Protein AF-A0A9D5V0Z7-F1 (afdb_monomer)

Mean predicted aligned error: 7.53 Å

Secondary structure (DSSP, 8-state):
------TTSHHHHHHHHHHHHHH--HHHHHHHHHT-TTGGGSTTHHHHHHHHHHHHHT---GGGTTPPP---PPPPPP--TTSBPTTTT-SBHHHHT-SSSSS---TTSSPPHHHHHHHHHHHHHHS-HHHHTTS-GGGS-HHHHHHHHHHHHHTT-HHHHHHHHHHHHHS----TT--HHHHHHHHHHHHHHTT-HHHHHHHHHHHHHS-SSS-HHHHHHHHHHHHHHTT-HHHHHHHHHHHHHH-TT-HHHHHHHHHHHHHTT-HHHHHHHHHHHHHHHTTS-HHHHHHHHHHHHHHHHHHHTT--SS-S---------------

Radius of gyration: 24.89 Å; Cα contacts (8 Å, |Δi|>4): 435; chains: 1; bounding box: 64×40×61 Å

Foldseek 3Di:
DDQAQQCVDLLSVLVLLLVLVVVVDLQVSLCVRGVHPVCCPPPLSQVSSQLSVQSNQQHQDQLQQRHGHRDDGDDGDDDDQQDQDSNRPRHRNCVPQVPDDPDRPPVSPRRDPVSSLSNLLVNLLPDDLVSNVNGDPVRHDLSNLQSNLVSCVVVLVLVSSLVSLVVSLPDDPPDPPDPNLVSLLVNCVSCVVVVNNVVSLVSLVVCLVPPDPDDNLSSLLSQLVSCLVVVVLVSNVVSLVSSCVVPVLALSSLQSVLSSCLSVLVLVSSLVSLVSSVVSCVPDDCVVCVVVCVSSVVSNVCSVVSHHPDDPDDPDPDDRDDDPDDD

Nearest PDB structures (foldseek):
  2vq2-assembly1_A-2  TM=6.126E-01  e=1.475E-02  Neisseria meningitidis
  9hmf-assembly1_K  TM=4.888E-01  e=7.034E-03  Campylobacter jejuni
  2c0l-assembly1_A  TM=4.619E-01  e=1.251E-02  Homo sapiens
  8sxg-assembly1_C  TM=4.672E-01  e=1.601E-02  Pseudomonas aeruginosa
  6c9m-assembly1_A  TM=3.749E-01  e=3.646E-02  Homo sapiens

Sequence (327 aa):
MGTPKDLNNPGVYAEALYQAAKMGEATALARWLADDPEADHGPFWKWYLHFAERLIDMVPEPERGFVVRDRRTSQPPRIGRNDACPCGSGKKFKQCHLGQENTVAWKLGSPTPVIRAMATARLIHECPPETLDQVPRDKASAMVLTEMAATYHGHGFLNDALELLSSVLAGDRDDPYLLWDYWIARNAEWLVEAGREKEGEQFLLDEYDHPRRVEQWQVAQKLAAFYIDLGDTENADTWVNTAMEGNAENPFNHYLKGMLLHHIESWDEAIAAYHRAEELMAGFRDDEKMYMNQLVTESLTRAENRQPLEDEDEESVDGTPARDSTP

Solvent-accessible surface area (backbone atoms only — not comparable to full-atom values): 18140 Å² total; per-residue (Å²): 130,54,70,37,49,34,52,85,39,57,68,53,36,15,49,47,31,40,51,23,63,74,62,74,42,37,69,64,44,16,25,58,43,41,35,24,94,68,32,82,80,42,98,50,29,70,48,32,36,52,50,24,47,53,31,45,47,49,26,58,37,53,83,49,23,47,50,58,45,92,66,90,70,80,81,78,77,91,79,58,61,79,37,75,31,80,54,30,71,78,37,3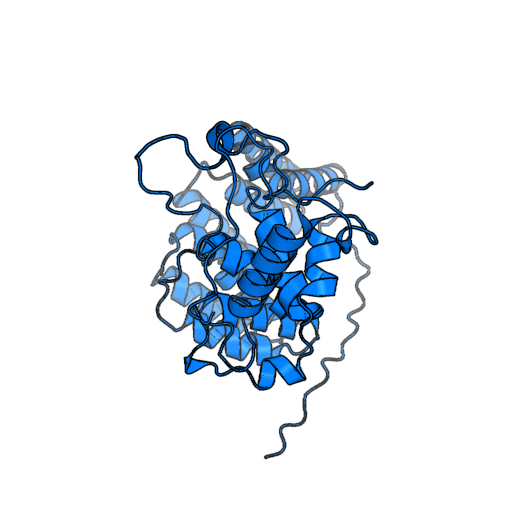6,27,37,80,70,59,57,77,79,67,101,62,78,71,57,81,79,52,86,70,51,71,67,32,47,49,57,21,44,49,53,49,48,65,71,48,56,67,79,55,58,72,61,31,42,67,95,59,32,50,65,63,56,44,44,43,47,16,53,39,30,40,77,71,47,35,51,65,64,13,48,56,43,39,51,55,49,73,71,48,84,86,76,61,90,86,56,61,58,65,59,52,56,45,51,53,31,53,52,25,42,78,69,75,36,45,71,59,22,51,52,50,48,52,52,39,40,78,55,52,76,95,46,56,47,37,62,37,24,46,43,50,15,50,53,24,47,77,70,66,39,61,70,60,14,50,54,22,33,51,49,16,30,75,66,39,74,74,43,31,65,40,30,38,52,45,11,52,50,29,43,75,72,65,37,37,73,62,12,41,54,24,27,52,51,13,54,63,46,45,69,80,51,57,72,83,75,35,51,66,58,48,52,58,45,54,53,52,36,55,30,33,76,70,72,43,69,93,69,73,99,80,72,85,77,84,81,73,72,70,78,78,81,87,74,134

Structure (mmCIF, N/CA/C/O backbone):
data_AF-A0A9D5V0Z7-F1
#
_entry.id   AF-A0A9D5V0Z7-F1
#
loop_
_atom_site.group_PDB
_atom_site.id
_atom_site.type_symbol
_atom_site.label_atom_id
_atom_site.label_alt_id
_atom_site.label_comp_id
_atom_site.label_asym_id
_atom_site.label_entity_id
_atom_site.label_seq_id
_atom_site.pdbx_PDB_ins_code
_atom_site.Cartn_x
_atom_site.Cartn_y
_atom_site.Cartn_z
_atom_site.occupancy
_atom_site.B_iso_or_equiv
_atom_site.auth_seq_id
_atom_site.auth_comp_id
_atom_site.auth_asym_id
_atom_site.auth_atom_id
_atom_site.pdbx_PDB_model_num
ATOM 1 N N . MET A 1 1 ? 27.364 16.955 -18.305 1.00 63.00 1 MET A N 1
ATOM 2 C CA . MET A 1 1 ? 27.282 15.494 -18.125 1.00 63.00 1 MET A CA 1
ATOM 3 C C . MET A 1 1 ? 26.571 15.241 -16.814 1.00 63.00 1 MET A C 1
ATOM 5 O O . MET A 1 1 ? 27.079 15.682 -15.787 1.00 63.00 1 MET A O 1
ATOM 9 N N . GLY A 1 2 ? 25.374 14.656 -16.869 1.00 76.94 2 GLY A N 1
ATOM 10 C CA . GLY A 1 2 ? 24.647 14.231 -15.676 1.00 76.94 2 GLY A CA 1
ATOM 11 C C . GLY A 1 2 ? 25.221 12.943 -15.085 1.00 76.94 2 GLY A C 1
ATOM 12 O O . GLY A 1 2 ? 26.287 12.473 -15.493 1.00 76.94 2 GLY A O 1
ATOM 13 N N . THR A 1 3 ? 24.535 12.400 -14.081 1.00 87.62 3 THR A N 1
ATOM 14 C CA . THR A 1 3 ? 24.937 11.158 -13.407 1.00 87.62 3 THR A CA 1
ATOM 15 C C . THR A 1 3 ? 24.096 9.997 -13.931 1.00 87.62 3 THR A C 1
ATOM 17 O O . THR A 1 3 ? 22.885 9.989 -13.690 1.00 87.62 3 THR A O 1
ATOM 20 N N . PRO A 1 4 ? 24.707 9.001 -14.601 1.00 91.31 4 PRO A N 1
ATOM 21 C CA . PRO A 1 4 ? 23.983 7.840 -15.100 1.00 91.31 4 PRO A CA 1
ATOM 22 C C . PRO A 1 4 ? 23.168 7.142 -14.009 1.00 91.31 4 PRO A C 1
ATOM 24 O O . PRO A 1 4 ? 23.605 7.029 -12.862 1.00 91.31 4 PRO A O 1
ATOM 27 N N . LYS A 1 5 ? 21.990 6.638 -14.375 1.00 92.94 5 LYS A N 1
ATOM 28 C CA . LYS A 1 5 ? 21.081 5.953 -13.450 1.00 92.94 5 LYS A CA 1
ATOM 29 C C . LYS A 1 5 ? 21.648 4.579 -13.077 1.00 92.94 5 LYS A C 1
ATOM 31 O O . LYS A 1 5 ? 21.884 3.752 -13.954 1.00 92.94 5 LYS A O 1
ATOM 36 N N . ASP A 1 6 ? 21.871 4.331 -11.782 1.00 90.25 6 ASP A N 1
ATOM 37 C CA . ASP A 1 6 ? 22.386 3.044 -11.295 1.00 90.25 6 ASP A CA 1
ATOM 38 C C . ASP A 1 6 ? 21.279 1.987 -11.242 1.00 90.25 6 ASP A C 1
ATOM 40 O O . ASP A 1 6 ? 20.523 1.898 -10.275 1.00 90.25 6 ASP A O 1
ATOM 44 N N . LEU A 1 7 ? 21.220 1.136 -12.263 1.00 87.62 7 LEU A N 1
ATOM 45 C CA . LEU A 1 7 ? 20.222 0.070 -12.361 1.00 87.62 7 LEU A CA 1
ATOM 46 C C . LEU A 1 7 ? 20.462 -1.100 -11.385 1.00 87.62 7 LEU A C 1
ATOM 48 O O . LEU A 1 7 ? 19.697 -2.061 -11.385 1.00 87.62 7 LEU A O 1
ATOM 52 N N . ASN A 1 8 ? 21.496 -1.046 -10.533 1.00 84.25 8 ASN A N 1
ATOM 53 C CA . ASN A 1 8 ? 21.598 -1.955 -9.384 1.00 84.25 8 ASN A CA 1
ATOM 54 C C . ASN A 1 8 ? 20.727 -1.515 -8.201 1.00 84.25 8 ASN A C 1
ATOM 56 O O . ASN A 1 8 ? 20.539 -2.298 -7.270 1.00 84.25 8 ASN A O 1
ATOM 60 N N . ASN A 1 9 ? 20.224 -0.278 -8.205 1.00 87.00 9 ASN A N 1
ATOM 61 C CA . ASN A 1 9 ? 19.284 0.198 -7.203 1.00 87.00 9 ASN A CA 1
ATOM 62 C C . ASN A 1 9 ? 17.854 -0.230 -7.604 1.00 87.00 9 ASN A C 1
ATOM 64 O O . ASN A 1 9 ? 17.392 0.177 -8.672 1.00 87.00 9 ASN A O 1
ATOM 68 N N . PRO A 1 10 ? 17.132 -1.015 -6.776 1.00 88.62 10 PRO A N 1
ATOM 69 C CA . PRO A 1 10 ? 15.782 -1.481 -7.102 1.00 88.62 10 PRO A CA 1
ATOM 70 C C . PRO A 1 10 ? 14.789 -0.358 -7.416 1.00 88.62 10 PRO A C 1
ATOM 72 O O . PRO A 1 10 ? 13.999 -0.500 -8.344 1.00 88.62 10 PRO A O 1
ATOM 75 N N . GLY A 1 11 ? 14.862 0.769 -6.699 1.00 90.56 11 GLY A N 1
ATOM 76 C CA . GLY A 1 11 ? 14.001 1.927 -6.942 1.00 90.56 11 GLY A CA 1
ATOM 77 C C . GLY A 1 11 ? 14.300 2.604 -8.278 1.00 90.56 11 GLY A C 1
ATOM 78 O O . GLY A 1 11 ? 13.382 2.947 -9.013 1.00 90.56 11 GLY A O 1
ATOM 79 N N . VAL A 1 12 ? 15.579 2.716 -8.647 1.00 92.31 12 VAL A N 1
ATOM 80 C CA . VAL A 1 12 ? 15.985 3.253 -9.959 1.00 92.31 12 VAL A CA 1
ATOM 81 C C . VAL A 1 12 ? 15.590 2.308 -11.094 1.00 92.31 12 VAL A C 1
ATOM 83 O O . VAL A 1 12 ? 15.186 2.768 -12.157 1.00 92.31 12 VAL A O 1
ATOM 86 N N . TYR A 1 13 ? 15.672 0.991 -10.885 1.00 92.00 13 TYR A N 1
ATOM 87 C CA . TYR A 1 13 ? 15.201 0.012 -11.867 1.00 92.00 13 TYR A CA 1
ATOM 88 C C . TYR A 1 13 ? 13.677 0.119 -12.037 1.00 92.00 13 TYR A C 1
ATOM 90 O O . TYR A 1 13 ? 13.197 0.242 -13.163 1.00 92.00 13 TYR A O 1
ATOM 98 N N . ALA A 1 14 ? 12.913 0.126 -10.942 1.00 93.69 14 ALA A N 1
ATOM 99 C CA . ALA A 1 14 ? 11.460 0.287 -10.996 1.00 93.69 14 ALA A CA 1
ATOM 100 C C . ALA A 1 14 ? 11.065 1.584 -11.722 1.00 93.69 14 ALA A C 1
ATOM 102 O O . ALA A 1 14 ? 10.212 1.557 -12.607 1.00 93.69 14 ALA A O 1
ATOM 103 N N . GLU A 1 15 ? 11.766 2.685 -11.436 1.00 95.31 15 GLU A N 1
ATOM 104 C CA . GLU A 1 15 ? 11.611 3.945 -12.162 1.00 95.31 15 GLU A CA 1
ATOM 105 C C . GLU A 1 15 ? 11.906 3.796 -13.657 1.00 95.31 15 GLU A C 1
ATOM 107 O O . GLU A 1 15 ? 11.161 4.298 -14.491 1.00 95.31 15 GLU A O 1
ATOM 112 N N . ALA A 1 16 ? 12.967 3.079 -14.024 1.00 94.81 16 ALA A N 1
ATOM 113 C CA . ALA A 1 16 ? 13.324 2.865 -15.420 1.00 94.81 16 ALA A CA 1
ATOM 114 C C . ALA A 1 16 ? 12.258 2.058 -16.187 1.00 94.81 16 ALA A C 1
ATOM 116 O O . ALA A 1 16 ? 12.009 2.351 -17.355 1.00 94.81 16 ALA A O 1
ATOM 117 N N . LEU A 1 17 ? 11.610 1.073 -15.548 1.00 94.00 17 LEU A N 1
ATOM 118 C CA . LEU A 1 17 ? 10.471 0.343 -16.127 1.00 94.00 17 LEU A CA 1
ATOM 119 C C . LEU A 1 17 ? 9.256 1.254 -16.315 1.00 94.00 17 LEU A C 1
ATOM 121 O O . LEU A 1 17 ? 8.620 1.224 -17.366 1.00 94.00 17 LEU A O 1
ATOM 125 N N . TYR A 1 18 ? 8.964 2.088 -15.319 1.00 94.75 18 TYR A N 1
ATOM 126 C CA . TYR A 1 18 ? 7.900 3.082 -15.406 1.00 94.75 18 TYR A CA 1
ATOM 127 C C . TYR A 1 18 ? 8.156 4.086 -16.552 1.00 94.75 18 TYR A C 1
ATOM 129 O O . TYR A 1 18 ? 7.294 4.299 -17.406 1.00 94.75 18 TYR A O 1
ATOM 137 N N . GLN A 1 19 ? 9.374 4.630 -16.658 1.00 95.62 19 GLN A N 1
ATOM 138 C CA . GLN A 1 19 ? 9.754 5.526 -17.757 1.00 95.62 19 GLN A CA 1
ATOM 139 C C . GLN A 1 19 ? 9.709 4.821 -19.118 1.00 95.62 19 GLN A C 1
ATOM 141 O O . GLN A 1 19 ? 9.332 5.439 -20.113 1.00 95.62 19 GLN A O 1
ATOM 146 N N . ALA A 1 20 ? 10.043 3.529 -19.180 1.00 94.69 20 ALA A N 1
ATOM 147 C CA . ALA A 1 20 ? 9.926 2.744 -20.405 1.00 94.69 20 ALA A CA 1
ATOM 148 C C . ALA A 1 20 ? 8.481 2.651 -20.904 1.00 94.69 20 ALA A C 1
ATOM 150 O O . ALA A 1 20 ? 8.249 2.841 -22.099 1.00 94.69 20 ALA A O 1
ATOM 151 N N . ALA A 1 21 ? 7.524 2.436 -19.998 1.00 92.69 21 ALA A N 1
ATOM 152 C CA . ALA A 1 21 ? 6.101 2.419 -20.327 1.00 92.69 21 ALA A CA 1
ATOM 153 C C . ALA A 1 21 ? 5.617 3.780 -20.848 1.00 92.69 21 ALA A C 1
ATOM 155 O O . ALA A 1 21 ? 4.889 3.850 -21.833 1.00 92.69 21 ALA A O 1
ATOM 156 N N . LYS A 1 22 ? 6.066 4.870 -20.213 1.00 91.44 22 LYS A N 1
ATOM 157 C CA . LYS A 1 22 ? 5.655 6.236 -20.554 1.00 91.44 22 LYS A CA 1
ATOM 158 C C . LYS A 1 22 ? 6.253 6.742 -21.867 1.00 91.44 22 LYS A C 1
ATOM 160 O O . LYS A 1 22 ? 5.585 7.449 -22.618 1.00 91.44 22 LYS A O 1
ATOM 165 N N . MET A 1 23 ? 7.527 6.446 -22.122 1.00 93.25 23 MET A N 1
ATOM 166 C CA . MET A 1 23 ? 8.240 6.972 -23.289 1.00 93.25 23 MET A CA 1
ATOM 167 C C . MET A 1 23 ? 8.004 6.133 -24.545 1.00 93.25 23 MET A C 1
ATOM 169 O O . MET A 1 23 ? 7.925 6.696 -25.633 1.00 93.25 23 MET A O 1
ATOM 173 N N . GLY A 1 24 ? 7.974 4.801 -24.429 1.00 84.88 24 GLY A N 1
ATOM 174 C CA . GLY A 1 24 ? 7.832 3.878 -25.565 1.00 84.88 24 GLY A CA 1
ATOM 175 C C . GLY A 1 24 ? 8.962 3.915 -26.612 1.00 84.88 24 GLY A C 1
ATOM 176 O O . GLY A 1 24 ? 8.965 3.103 -27.535 1.00 84.88 24 GLY A O 1
ATOM 177 N N . GLU A 1 25 ? 9.939 4.822 -26.486 1.00 93.81 25 GLU A N 1
ATOM 178 C CA . GLU A 1 25 ? 11.037 5.023 -27.435 1.00 93.81 25 GLU A CA 1
ATOM 179 C C . GLU A 1 25 ? 12.401 4.737 -26.782 1.00 93.81 25 GLU A C 1
ATOM 181 O O . GLU A 1 25 ? 12.822 5.405 -25.832 1.00 93.81 25 GLU A O 1
ATOM 186 N N . ALA A 1 26 ? 13.136 3.758 -27.322 1.00 93.81 26 ALA A N 1
ATOM 187 C CA . ALA A 1 26 ? 14.396 3.291 -26.735 1.00 93.81 26 ALA A CA 1
ATOM 188 C C . ALA A 1 26 ? 15.496 4.368 -26.698 1.00 93.81 26 ALA A C 1
ATOM 190 O O . ALA A 1 26 ? 16.297 4.409 -25.769 1.00 93.81 26 ALA A O 1
ATOM 191 N N . THR A 1 27 ? 15.545 5.260 -27.686 1.00 95.38 27 THR A N 1
ATOM 192 C CA . THR A 1 27 ? 16.518 6.366 -27.771 1.00 95.38 27 THR A CA 1
ATOM 193 C C . THR A 1 27 ? 16.285 7.414 -26.679 1.00 95.38 27 THR A C 1
ATOM 195 O O . THR A 1 27 ? 17.246 7.860 -26.048 1.00 95.38 27 THR A O 1
ATOM 198 N N . ALA A 1 28 ? 15.028 7.791 -26.429 1.00 95.56 28 ALA A N 1
ATOM 199 C CA . ALA A 1 28 ? 14.650 8.727 -25.375 1.00 95.56 28 ALA A CA 1
ATOM 200 C C . ALA A 1 28 ? 14.970 8.147 -23.992 1.00 95.56 28 ALA A C 1
ATOM 202 O O . ALA A 1 28 ? 15.652 8.788 -23.188 1.00 95.56 28 ALA A O 1
ATOM 203 N N . LEU A 1 29 ? 14.585 6.889 -23.761 1.00 96.00 29 LEU A N 1
ATOM 204 C CA . LEU A 1 29 ? 14.885 6.188 -22.516 1.00 96.00 29 LEU A CA 1
ATOM 205 C C . LEU A 1 29 ? 16.396 5.990 -22.312 1.00 96.00 29 LEU A C 1
ATOM 207 O O . LEU A 1 29 ? 16.896 6.158 -21.203 1.00 96.00 29 LEU A O 1
ATOM 211 N N . ALA A 1 30 ? 17.158 5.705 -23.371 1.00 95.44 30 ALA A N 1
ATOM 212 C CA . ALA A 1 30 ? 18.614 5.586 -23.296 1.00 95.44 30 ALA A CA 1
ATOM 213 C C . ALA A 1 30 ? 19.294 6.898 -22.866 1.00 95.44 30 ALA A C 1
ATOM 215 O O . ALA A 1 30 ? 20.226 6.867 -22.061 1.00 95.44 30 ALA A O 1
ATOM 216 N N . ARG A 1 31 ? 18.819 8.053 -23.351 1.00 95.56 31 ARG A N 1
ATOM 217 C CA . ARG A 1 31 ? 19.300 9.370 -22.891 1.00 95.56 31 ARG A CA 1
ATOM 218 C C . ARG A 1 31 ? 18.946 9.623 -21.428 1.00 95.56 31 ARG A C 1
ATOM 220 O O . ARG A 1 31 ? 19.781 10.128 -20.681 1.00 95.56 31 ARG A O 1
ATOM 227 N N . TRP A 1 32 ? 17.746 9.224 -21.003 1.00 96.00 32 TRP A N 1
ATOM 228 C CA . TRP A 1 32 ? 17.331 9.315 -19.601 1.00 96.00 32 TRP A CA 1
ATOM 229 C C . TRP A 1 32 ? 18.205 8.450 -18.680 1.00 96.00 32 TRP A C 1
ATOM 231 O O . TRP A 1 32 ? 18.665 8.923 -17.642 1.00 96.00 32 TRP A O 1
ATOM 241 N N . LEU A 1 33 ? 18.515 7.215 -19.091 1.00 94.88 33 LEU A N 1
ATOM 242 C CA . LEU A 1 33 ? 19.429 6.319 -18.374 1.00 94.88 33 LEU A CA 1
ATOM 243 C C . LEU A 1 33 ? 20.842 6.902 -18.259 1.00 94.88 33 LEU A C 1
ATOM 245 O O . LEU A 1 33 ? 21.492 6.756 -17.223 1.00 94.88 33 LEU A O 1
ATOM 249 N N . ALA A 1 34 ? 21.311 7.563 -19.316 1.00 94.19 34 ALA A N 1
ATOM 250 C CA . ALA A 1 34 ? 22.604 8.234 -19.333 1.00 94.19 34 ALA A CA 1
ATOM 251 C C . ALA A 1 34 ? 22.629 9.528 -18.504 1.00 94.19 34 ALA A C 1
ATOM 253 O O . ALA A 1 34 ? 23.717 9.986 -18.157 1.00 94.19 34 ALA A O 1
ATOM 254 N N . ASP A 1 35 ? 21.457 10.100 -18.200 1.00 94.25 35 ASP A N 1
ATOM 255 C CA . ASP A 1 35 ? 21.296 11.450 -17.646 1.00 94.25 35 ASP A CA 1
ATOM 256 C C . ASP A 1 35 ? 22.016 12.507 -18.512 1.00 94.25 35 ASP A C 1
ATOM 258 O O . ASP A 1 35 ? 22.641 13.446 -18.017 1.00 94.25 35 ASP A O 1
ATOM 262 N N . ASP A 1 36 ? 21.988 12.313 -19.836 1.00 91.50 36 ASP A N 1
ATOM 263 C CA . ASP A 1 36 ? 22.719 13.141 -20.797 1.00 91.50 36 ASP A CA 1
ATOM 264 C C . ASP A 1 36 ? 21.985 13.198 -22.156 1.00 91.50 36 ASP A C 1
ATOM 266 O O . ASP A 1 36 ? 21.784 12.157 -22.793 1.00 91.50 36 ASP A O 1
ATOM 270 N N . PRO A 1 37 ? 21.569 14.389 -22.633 1.00 87.88 37 PRO A N 1
ATOM 271 C CA . PRO A 1 37 ? 20.892 14.527 -23.922 1.00 87.88 37 PRO A CA 1
ATOM 272 C C . PRO A 1 37 ? 21.794 14.208 -25.128 1.00 87.88 37 PRO A C 1
ATOM 274 O O . PRO A 1 37 ? 21.275 13.790 -26.164 1.00 87.88 37 PRO A O 1
ATOM 277 N N . GLU A 1 38 ? 23.118 14.346 -24.991 1.00 89.94 38 GLU A N 1
ATOM 278 C CA . GLU A 1 38 ? 24.120 14.084 -26.041 1.00 89.94 38 GLU A CA 1
ATOM 279 C C . GLU A 1 38 ? 24.785 12.700 -25.876 1.00 89.94 38 GLU A C 1
ATOM 281 O O . GLU A 1 38 ? 25.855 12.413 -26.425 1.00 89.94 38 GLU A O 1
ATOM 286 N N . ALA A 1 39 ? 24.147 11.805 -25.108 1.00 90.19 39 ALA A N 1
ATOM 287 C CA . ALA A 1 39 ? 24.657 10.467 -24.814 1.00 90.19 39 ALA A CA 1
ATOM 288 C C . ALA A 1 39 ? 24.924 9.609 -26.060 1.00 90.19 39 ALA A C 1
ATOM 290 O O . ALA A 1 39 ? 25.685 8.643 -25.971 1.00 90.19 39 ALA A O 1
ATOM 291 N N . ASP A 1 40 ? 24.326 9.936 -27.208 1.00 91.81 40 ASP A N 1
ATOM 292 C CA . ASP A 1 40 ? 24.451 9.189 -28.459 1.00 91.81 40 ASP A CA 1
ATOM 293 C C . ASP A 1 40 ? 25.852 9.220 -29.072 1.00 91.81 40 ASP A C 1
ATOM 295 O O . ASP A 1 40 ? 26.208 8.346 -29.867 1.00 91.81 40 ASP A O 1
ATOM 299 N N . HIS A 1 41 ? 26.688 10.165 -28.646 1.00 89.12 41 HIS A N 1
ATOM 300 C CA . HIS A 1 41 ? 28.103 10.225 -29.012 1.00 89.12 41 HIS A CA 1
ATOM 301 C C . HIS A 1 41 ? 29.020 9.566 -27.964 1.00 89.12 41 HIS A C 1
ATOM 303 O O . HIS A 1 41 ? 30.232 9.459 -28.166 1.00 89.12 41 HIS A O 1
ATOM 309 N N . GLY A 1 42 ? 28.453 9.100 -26.847 1.00 87.00 42 GLY A N 1
ATOM 310 C CA . GLY A 1 42 ? 29.185 8.517 -25.730 1.00 87.00 42 GLY A CA 1
ATOM 311 C C . GLY A 1 42 ? 29.602 7.052 -25.945 1.00 87.00 42 GLY A C 1
ATOM 312 O O . GLY A 1 42 ? 28.942 6.292 -26.660 1.00 87.00 42 GLY A O 1
ATOM 313 N N . PRO A 1 43 ? 30.661 6.583 -25.253 1.00 86.69 43 PRO A N 1
ATOM 314 C CA . PRO A 1 43 ? 31.164 5.210 -25.383 1.00 86.69 43 PRO A CA 1
ATOM 315 C C . PRO A 1 43 ? 30.173 4.142 -24.885 1.00 86.69 43 PRO A C 1
ATOM 317 O O . PRO A 1 43 ? 30.291 2.972 -25.251 1.00 86.69 43 PRO A O 1
ATOM 320 N N . PHE A 1 44 ? 29.185 4.538 -24.075 1.00 89.88 44 PHE A N 1
ATOM 321 C CA . PHE A 1 44 ? 28.151 3.659 -23.524 1.00 89.88 44 PHE A CA 1
ATOM 322 C C . PHE A 1 44 ? 26.811 3.729 -24.261 1.00 89.88 44 PHE A C 1
ATOM 324 O O . PHE A 1 44 ? 25.891 3.015 -23.877 1.00 89.88 44 PHE A O 1
ATOM 331 N N . TRP A 1 45 ? 26.685 4.504 -25.343 1.00 93.38 45 TRP A N 1
ATOM 332 C CA . TRP A 1 45 ? 25.407 4.670 -26.045 1.00 93.38 45 TRP A CA 1
ATOM 333 C C . TRP A 1 45 ? 24.739 3.344 -26.428 1.00 93.38 45 TRP A C 1
ATOM 335 O O . TRP A 1 45 ? 23.573 3.107 -26.125 1.00 93.38 45 TRP A O 1
ATOM 345 N N . LYS A 1 46 ? 25.510 2.425 -27.025 1.00 92.25 46 LYS A N 1
ATOM 346 C CA . LYS A 1 46 ? 25.012 1.093 -27.412 1.00 92.25 46 LYS A CA 1
ATOM 347 C C . LYS A 1 46 ? 24.511 0.278 -26.219 1.00 92.25 46 LYS A C 1
ATOM 349 O O . LYS A 1 46 ? 23.638 -0.564 -26.388 1.00 92.25 46 LYS A O 1
ATOM 354 N N . TRP A 1 47 ? 25.073 0.506 -25.034 1.00 90.56 47 TRP A N 1
ATOM 355 C CA . TRP A 1 47 ? 24.620 -0.137 -23.806 1.00 90.56 47 TRP A CA 1
ATOM 356 C C . TRP A 1 47 ? 23.329 0.477 -23.283 1.00 90.56 47 TRP A C 1
ATOM 358 O O . TRP A 1 47 ? 22.420 -0.271 -22.945 1.00 90.56 47 TRP A O 1
ATOM 368 N N . TYR A 1 48 ? 23.221 1.806 -23.262 1.00 93.06 48 TYR A N 1
ATOM 369 C CA . TYR A 1 48 ? 21.986 2.470 -22.848 1.00 93.06 48 TYR A CA 1
ATOM 370 C C . TYR A 1 48 ? 20.817 2.132 -23.774 1.00 93.06 48 TYR A C 1
ATOM 372 O O . TYR A 1 48 ? 19.737 1.832 -23.278 1.00 93.06 48 TYR A O 1
ATOM 380 N N . LEU A 1 49 ? 21.045 2.071 -25.092 1.00 92.88 49 LEU A N 1
ATOM 381 C CA . LEU A 1 49 ? 20.047 1.574 -26.045 1.00 92.88 49 LEU A CA 1
ATOM 382 C C . LEU A 1 49 ? 19.634 0.135 -25.745 1.00 92.88 49 LEU A C 1
ATOM 384 O O . LEU A 1 49 ? 18.447 -0.157 -25.675 1.00 92.88 49 LEU A O 1
ATOM 388 N N . HIS A 1 50 ? 20.602 -0.751 -25.508 1.00 90.75 50 HIS A N 1
ATOM 389 C CA . HIS A 1 50 ? 20.303 -2.139 -25.169 1.00 90.75 50 HIS A CA 1
ATOM 390 C C . HIS A 1 50 ? 19.468 -2.252 -23.882 1.00 90.75 50 HIS A C 1
ATOM 392 O O . HIS A 1 50 ? 18.515 -3.025 -23.832 1.00 90.75 50 HIS A O 1
ATOM 398 N N . PHE A 1 51 ? 19.792 -1.479 -22.841 1.00 90.75 51 PHE A N 1
ATOM 399 C CA . PHE A 1 51 ? 19.004 -1.459 -21.606 1.00 90.75 51 PHE A CA 1
ATOM 400 C C . PHE A 1 51 ? 17.609 -0.897 -21.827 1.00 90.75 51 PHE A C 1
ATOM 402 O O . PHE A 1 51 ? 16.652 -1.464 -21.314 1.00 90.75 51 PHE A O 1
ATOM 409 N N . ALA A 1 52 ? 17.487 0.168 -22.614 1.00 93.00 52 ALA A N 1
ATOM 410 C CA . ALA A 1 52 ? 16.205 0.756 -22.945 1.00 93.00 52 ALA A CA 1
ATOM 411 C C . ALA A 1 52 ? 15.298 -0.231 -23.697 1.00 93.00 52 ALA A C 1
ATOM 413 O O . ALA A 1 52 ? 14.155 -0.424 -23.299 1.00 93.00 52 ALA A O 1
ATOM 414 N N . GLU A 1 53 ? 15.818 -0.923 -24.716 1.00 91.19 53 GLU A N 1
ATOM 415 C CA . GLU A 1 53 ? 15.096 -1.988 -25.430 1.00 91.19 53 GLU A CA 1
ATOM 416 C C . GLU A 1 53 ? 14.637 -3.094 -24.472 1.00 91.19 53 GLU A C 1
ATOM 418 O O . GLU A 1 53 ? 13.478 -3.504 -24.497 1.00 91.19 53 GLU A O 1
ATOM 423 N N . ARG A 1 54 ? 15.531 -3.541 -23.579 1.00 89.00 54 ARG A N 1
ATOM 424 C CA . ARG A 1 54 ? 15.213 -4.562 -22.572 1.00 89.00 54 ARG A CA 1
ATOM 425 C C . ARG A 1 54 ? 14.111 -4.105 -21.621 1.00 89.00 54 ARG A C 1
ATOM 427 O O . ARG A 1 54 ? 13.228 -4.897 -21.318 1.00 89.00 54 ARG A O 1
ATOM 434 N N . LEU A 1 55 ? 14.174 -2.868 -21.136 1.00 91.44 55 LEU A N 1
ATOM 435 C CA . LEU A 1 55 ? 13.168 -2.309 -20.235 1.00 91.44 55 LEU A CA 1
ATOM 436 C C . LEU A 1 55 ? 11.809 -2.196 -20.926 1.00 91.44 55 LEU A C 1
ATOM 438 O O . LEU A 1 55 ? 10.824 -2.622 -20.337 1.00 91.44 55 LEU A O 1
ATOM 442 N N . ILE A 1 56 ? 11.773 -1.709 -22.172 1.00 91.56 56 ILE A N 1
ATOM 443 C CA . ILE A 1 56 ? 10.550 -1.608 -22.985 1.00 91.56 56 ILE A CA 1
ATOM 444 C C . ILE A 1 56 ? 9.914 -2.985 -23.190 1.00 91.56 56 ILE A C 1
ATOM 446 O O . ILE A 1 56 ? 8.713 -3.141 -22.991 1.00 91.56 56 ILE A O 1
ATOM 450 N N . ASP A 1 57 ? 10.713 -4.005 -23.514 1.00 89.12 57 ASP A N 1
ATOM 451 C CA . ASP A 1 57 ? 10.206 -5.375 -23.649 1.00 89.12 57 ASP A CA 1
ATOM 452 C C . ASP A 1 57 ? 9.608 -5.911 -22.336 1.00 89.12 57 ASP A C 1
ATOM 454 O O . ASP A 1 57 ? 8.704 -6.745 -22.372 1.00 89.12 57 ASP A O 1
ATOM 458 N N . MET A 1 58 ? 10.095 -5.433 -21.186 1.00 90.06 58 MET A N 1
ATOM 459 C CA . MET A 1 58 ? 9.701 -5.896 -19.855 1.00 90.06 58 MET A CA 1
ATOM 460 C C . MET A 1 58 ? 8.636 -5.021 -19.168 1.00 90.06 58 MET A C 1
ATOM 462 O O . MET A 1 58 ? 8.374 -5.219 -17.979 1.00 90.06 58 MET A O 1
ATOM 466 N N . VAL A 1 59 ? 8.016 -4.077 -19.880 1.00 90.56 59 VAL A N 1
ATOM 467 C CA . VAL A 1 59 ? 6.971 -3.208 -19.318 1.00 90.56 59 VAL A CA 1
ATOM 468 C C . VAL A 1 59 ? 5.742 -4.030 -18.880 1.00 90.56 59 VAL A C 1
ATOM 470 O O . VAL A 1 59 ? 5.268 -4.890 -19.632 1.00 90.56 59 VAL A O 1
ATOM 473 N N . PRO A 1 60 ? 5.205 -3.787 -17.670 1.00 91.38 60 PRO A N 1
ATOM 474 C CA . PRO A 1 60 ? 3.864 -4.219 -17.280 1.00 91.38 60 PRO A CA 1
ATOM 475 C C . PRO A 1 60 ? 2.797 -3.470 -18.100 1.00 91.38 60 PRO A C 1
ATOM 477 O O . PRO A 1 60 ? 2.644 -2.261 -17.961 1.00 91.38 60 PRO A O 1
ATOM 480 N N . GLU A 1 61 ? 2.069 -4.180 -18.964 1.00 91.12 61 GLU A N 1
ATOM 481 C CA . GLU A 1 61 ? 1.075 -3.595 -19.886 1.00 91.12 61 GLU A CA 1
ATOM 482 C C . GLU A 1 61 ? -0.368 -3.761 -19.340 1.00 91.12 61 GLU A C 1
ATOM 484 O O . GLU A 1 61 ? -0.746 -4.898 -19.012 1.00 91.12 61 GLU A O 1
ATOM 489 N N . PRO A 1 62 ? -1.198 -2.695 -19.269 1.00 93.56 62 PRO A N 1
ATOM 490 C CA . PRO A 1 62 ? -2.579 -2.770 -18.772 1.00 93.56 62 PRO A CA 1
ATOM 491 C C . PRO A 1 62 ? -3.447 -3.795 -19.510 1.00 93.56 62 PRO A C 1
ATOM 493 O O . PRO A 1 62 ? -4.131 -4.602 -18.882 1.00 93.56 62 PRO A O 1
ATOM 496 N N . GLU A 1 63 ? -3.334 -3.880 -20.839 1.00 92.69 63 GLU A N 1
ATOM 497 C CA . GLU A 1 63 ? -4.130 -4.764 -21.711 1.00 92.69 63 GLU A CA 1
ATOM 498 C C . GLU A 1 63 ? -3.874 -6.258 -21.439 1.00 92.69 63 GLU A C 1
ATOM 500 O O . GLU A 1 63 ? -4.492 -7.154 -22.024 1.00 92.69 63 GLU A O 1
ATOM 505 N N . ARG A 1 64 ? -2.905 -6.552 -20.570 1.00 91.75 64 ARG A N 1
ATOM 506 C CA . ARG A 1 64 ? -2.455 -7.895 -20.217 1.00 91.75 64 ARG A CA 1
ATOM 507 C C . ARG A 1 64 ? -2.545 -8.180 -18.724 1.00 91.75 64 ARG A C 1
ATOM 509 O O . ARG A 1 64 ? -2.002 -9.198 -18.303 1.00 91.75 64 ARG A O 1
ATOM 516 N N . GLY A 1 65 ? -3.196 -7.320 -17.943 1.00 93.94 65 GLY A N 1
ATOM 517 C CA . GLY A 1 65 ? -3.254 -7.484 -16.490 1.00 93.94 65 GLY A CA 1
ATOM 518 C C . GLY A 1 65 ? -1.944 -7.097 -15.813 1.00 93.94 65 GLY A C 1
ATOM 519 O O . GLY A 1 65 ? -1.597 -7.687 -14.797 1.00 93.94 65 GLY A O 1
ATOM 520 N N . PHE A 1 66 ? -1.166 -6.192 -16.423 1.00 94.06 66 PHE A N 1
ATOM 521 C CA . PHE A 1 66 ? 0.180 -5.814 -15.980 1.00 94.06 66 PHE A CA 1
ATOM 522 C C . PHE A 1 66 ? 1.180 -6.988 -15.936 1.00 94.06 66 PHE A C 1
ATOM 524 O O . PHE A 1 66 ? 2.209 -6.953 -15.262 1.00 94.06 66 PHE A O 1
ATOM 531 N N . VAL A 1 67 ? 0.929 -8.043 -16.718 1.00 88.25 67 VAL A N 1
ATOM 532 C CA . VAL A 1 67 ? 1.845 -9.181 -16.846 1.00 88.25 67 VAL A CA 1
ATOM 533 C C . VAL A 1 67 ? 2.949 -8.879 -17.862 1.00 88.25 67 VAL A C 1
ATOM 535 O O . VAL A 1 67 ? 2.699 -8.666 -19.052 1.00 88.25 67 VAL A O 1
ATOM 538 N N . VAL A 1 68 ? 4.203 -8.962 -17.419 1.00 83.12 68 VAL A N 1
ATOM 539 C CA . VAL A 1 68 ? 5.394 -8.741 -18.254 1.00 83.12 68 VAL A CA 1
ATOM 540 C C . VAL A 1 68 ? 5.536 -9.810 -19.353 1.00 83.12 68 VAL A C 1
ATOM 542 O O . VAL A 1 68 ? 5.221 -10.985 -19.158 1.00 83.12 68 VAL A O 1
ATOM 545 N N . ARG A 1 69 ? 6.014 -9.422 -20.544 1.00 75.06 69 ARG A N 1
ATOM 546 C CA . ARG A 1 69 ? 6.465 -10.352 -21.599 1.00 75.06 69 ARG A CA 1
ATOM 547 C C . ARG A 1 69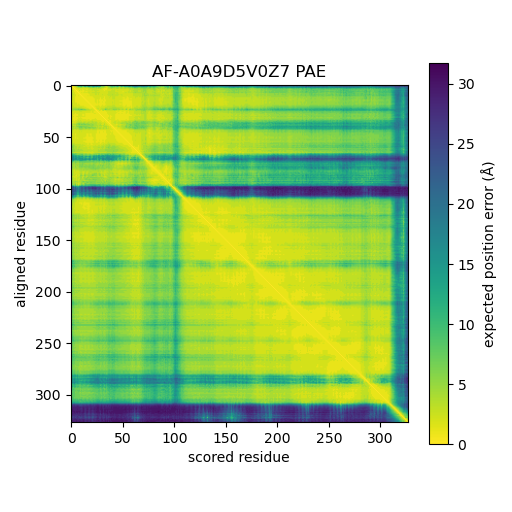 ? 7.986 -10.465 -21.527 1.00 75.06 69 ARG A C 1
ATOM 549 O O . ARG A 1 69 ? 8.673 -9.49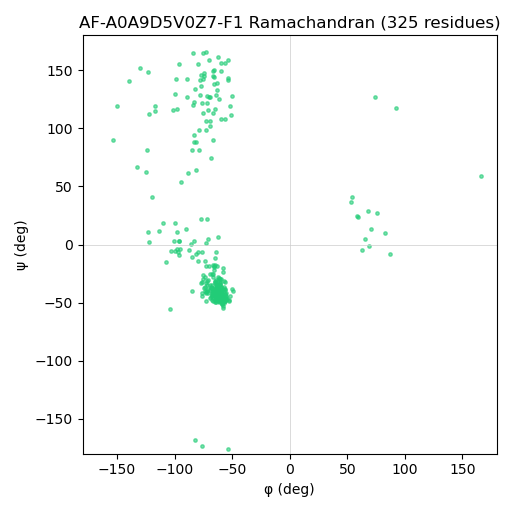7 -21.801 1.00 75.06 69 ARG A O 1
ATOM 556 N N . ASP A 1 70 ? 8.544 -11.638 -21.239 1.00 68.56 70 ASP A N 1
ATOM 557 C CA . ASP A 1 70 ? 9.989 -11.824 -21.450 1.00 68.56 70 ASP A CA 1
ATOM 558 C C . ASP A 1 70 ? 10.226 -12.184 -22.924 1.00 68.56 70 ASP A C 1
ATOM 560 O O . ASP A 1 70 ? 10.165 -13.351 -23.328 1.00 68.56 70 ASP A O 1
ATOM 564 N N . ARG A 1 71 ? 10.386 -11.161 -23.774 1.00 69.62 71 ARG A N 1
ATOM 565 C CA . ARG A 1 71 ? 10.798 -11.364 -25.168 1.00 69.62 71 ARG A CA 1
ATOM 566 C C . ARG A 1 71 ? 12.294 -11.652 -25.226 1.00 69.62 71 ARG A C 1
ATOM 568 O O . ARG A 1 71 ? 13.102 -11.124 -24.467 1.00 69.62 71 ARG A O 1
ATOM 575 N N . ARG A 1 72 ? 12.688 -12.495 -26.183 1.00 65.38 72 ARG A N 1
ATOM 576 C CA . ARG A 1 72 ? 14.097 -12.826 -26.407 1.00 65.38 72 ARG A CA 1
ATOM 577 C C . ARG A 1 72 ? 14.801 -11.626 -27.047 1.00 65.38 72 ARG A C 1
ATOM 579 O O . ARG A 1 72 ? 14.708 -11.435 -28.255 1.00 65.38 72 ARG A O 1
ATOM 586 N N . THR A 1 73 ? 15.493 -10.831 -26.237 1.00 64.25 73 THR A N 1
ATOM 587 C CA . THR A 1 73 ? 16.229 -9.651 -26.713 1.00 64.25 73 THR A CA 1
ATOM 588 C C . THR A 1 73 ? 17.490 -10.026 -27.488 1.00 64.25 73 THR A C 1
ATOM 590 O O . THR A 1 73 ? 18.003 -11.149 -27.407 1.00 64.25 73 THR A O 1
ATOM 593 N N . SER A 1 74 ? 18.037 -9.035 -28.193 1.00 69.94 74 SER A N 1
ATOM 594 C CA . SER A 1 74 ? 19.370 -9.078 -28.792 1.00 69.94 74 SER A CA 1
ATOM 595 C C . SER A 1 74 ? 20.459 -9.371 -27.743 1.00 69.94 74 SER A C 1
ATOM 597 O O . SER A 1 74 ? 20.275 -9.160 -26.542 1.00 69.94 74 SER A O 1
ATOM 599 N N . GLN A 1 75 ? 21.596 -9.913 -28.192 1.00 78.44 75 GLN A N 1
ATOM 600 C CA . GLN A 1 75 ? 22.752 -10.146 -27.321 1.00 78.44 75 GLN A CA 1
ATOM 601 C C . GLN A 1 75 ? 23.317 -8.803 -26.832 1.00 78.44 75 GLN A C 1
ATOM 603 O O . GLN A 1 75 ? 23.444 -7.884 -27.648 1.00 78.44 75 GLN A O 1
ATOM 608 N N . PRO A 1 76 ? 23.702 -8.686 -25.548 1.00 82.50 76 PRO A N 1
ATOM 609 C CA . PRO A 1 76 ? 24.281 -7.456 -25.032 1.00 82.50 76 PRO A CA 1
ATOM 610 C C . PRO A 1 76 ? 25.572 -7.090 -25.789 1.00 82.50 76 PRO A C 1
ATOM 612 O O . PRO A 1 76 ? 26.307 -7.986 -26.231 1.00 82.50 76 PRO A O 1
ATOM 615 N N . PRO A 1 77 ? 25.895 -5.788 -25.929 1.00 86.69 77 PRO A N 1
ATOM 616 C CA . PRO A 1 77 ? 27.176 -5.354 -26.477 1.00 86.69 77 PRO A CA 1
ATOM 617 C C . PRO A 1 77 ? 28.371 -5.982 -25.737 1.00 86.69 77 PRO A C 1
ATOM 619 O O . PRO A 1 77 ? 28.274 -6.433 -24.598 1.00 86.69 77 PRO A O 1
ATOM 622 N N . ARG A 1 78 ? 29.547 -6.029 -26.373 1.00 85.56 78 ARG A N 1
ATOM 623 C CA . ARG A 1 78 ? 30.759 -6.544 -25.711 1.00 85.56 78 ARG A CA 1
ATOM 624 C C . ARG A 1 78 ? 31.341 -5.492 -24.767 1.00 85.56 78 ARG A C 1
ATOM 626 O O . ARG A 1 78 ? 31.386 -4.316 -25.117 1.00 85.56 78 ARG A O 1
ATOM 633 N N . ILE A 1 79 ? 31.842 -5.928 -23.611 1.00 85.31 79 ILE A N 1
ATOM 634 C CA . ILE A 1 79 ? 32.550 -5.076 -22.647 1.00 85.31 79 ILE A CA 1
ATOM 635 C C . ILE A 1 79 ? 33.756 -5.792 -22.038 1.00 85.31 79 ILE A C 1
ATOM 637 O O . ILE A 1 79 ? 33.711 -6.993 -21.754 1.00 85.31 79 ILE A O 1
ATOM 641 N N . GLY A 1 80 ? 34.851 -5.059 -21.842 1.00 84.69 80 GLY A N 1
ATOM 642 C CA . GLY A 1 80 ? 36.039 -5.544 -21.159 1.00 84.69 80 GLY A CA 1
ATOM 643 C C . GLY A 1 80 ? 35.841 -5.629 -19.645 1.00 84.69 80 GLY A C 1
ATOM 644 O O . GLY A 1 80 ? 35.208 -4.793 -19.009 1.00 84.69 80 GLY A O 1
ATOM 645 N N . ARG A 1 81 ? 36.456 -6.636 -19.012 1.00 84.31 81 ARG A N 1
ATOM 646 C CA . ARG A 1 81 ? 36.333 -6.885 -17.558 1.00 84.31 81 ARG A CA 1
ATOM 647 C C . ARG A 1 81 ? 36.756 -5.695 -16.684 1.00 84.31 81 ARG A C 1
ATOM 649 O O . ARG A 1 81 ? 36.264 -5.556 -15.566 1.00 84.31 81 ARG A O 1
ATOM 656 N N . ASN A 1 82 ? 37.715 -4.896 -17.147 1.00 87.00 82 ASN A N 1
ATOM 657 C CA . ASN A 1 82 ? 38.261 -3.758 -16.404 1.00 87.00 82 ASN A CA 1
ATOM 658 C C . ASN A 1 82 ? 37.646 -2.413 -16.815 1.00 87.00 82 ASN A C 1
ATOM 660 O O . ASN A 1 82 ? 37.989 -1.413 -16.183 1.00 87.00 82 ASN A O 1
ATOM 664 N N . ASP A 1 83 ? 36.771 -2.397 -17.822 1.00 88.06 83 ASP A N 1
ATOM 665 C CA . ASP A 1 83 ? 36.116 -1.182 -18.304 1.00 88.06 83 ASP A CA 1
ATOM 666 C C . ASP A 1 83 ? 35.113 -0.679 -17.260 1.00 88.06 83 ASP A C 1
ATOM 668 O O . ASP A 1 83 ? 34.672 -1.435 -16.382 1.00 88.06 83 ASP A O 1
ATOM 672 N N . ALA A 1 84 ? 34.761 0.606 -17.334 1.00 89.12 84 ALA A N 1
ATOM 673 C CA . ALA A 1 84 ? 33.700 1.158 -16.500 1.00 89.12 84 ALA A CA 1
ATOM 674 C C . ALA A 1 84 ? 32.361 0.481 -16.830 1.00 89.12 84 ALA A C 1
ATOM 676 O O . ALA A 1 84 ? 32.066 0.163 -17.980 1.00 89.12 84 ALA A O 1
ATOM 677 N N . CYS A 1 85 ? 31.582 0.194 -15.792 1.00 87.62 85 CYS A N 1
ATOM 678 C CA . CYS A 1 85 ? 30.373 -0.596 -15.907 1.00 87.62 85 CYS A CA 1
ATOM 679 C C . CYS A 1 85 ? 29.214 0.242 -16.477 1.00 87.62 85 CYS A C 1
ATOM 681 O O . CYS A 1 85 ? 28.911 1.292 -15.913 1.00 87.62 85 CYS A O 1
ATOM 683 N N . PRO A 1 86 ? 28.519 -0.222 -17.531 1.00 86.31 86 PRO A N 1
ATOM 684 C CA . PRO A 1 86 ? 27.507 0.567 -18.227 1.00 86.31 86 PRO A CA 1
ATOM 685 C C . PRO A 1 86 ? 26.208 0.726 -17.433 1.00 86.31 86 PRO A C 1
ATOM 687 O O . PRO A 1 86 ? 25.403 1.578 -17.774 1.00 86.31 86 PRO A O 1
ATOM 690 N N . CYS A 1 87 ? 25.989 -0.061 -16.374 1.00 83.81 87 CYS A N 1
ATOM 691 C CA . CYS A 1 87 ? 24.765 -0.026 -15.560 1.00 83.81 87 CYS A CA 1
ATOM 692 C C . CYS A 1 87 ? 24.601 1.230 -14.684 1.00 83.81 87 CYS A C 1
ATOM 694 O O . CYS A 1 87 ? 23.697 1.258 -13.860 1.00 83.81 87 CYS A O 1
ATOM 696 N N . GLY A 1 88 ? 25.503 2.210 -14.795 1.00 82.44 88 GLY A N 1
ATOM 697 C CA . GLY A 1 88 ? 25.460 3.470 -14.049 1.00 82.44 88 GLY A CA 1
ATOM 698 C C . GLY A 1 88 ? 26.121 3.457 -12.665 1.00 82.44 88 GLY A C 1
ATOM 699 O O . GLY A 1 88 ? 26.359 4.516 -12.103 1.00 82.44 88 GLY A O 1
ATOM 700 N N . SER A 1 89 ? 26.538 2.299 -12.141 1.00 83.25 89 SER A N 1
ATOM 701 C CA . SER A 1 89 ? 27.152 2.197 -10.796 1.00 83.25 89 SER A CA 1
ATOM 702 C C . SER A 1 89 ? 28.504 2.904 -10.598 1.00 83.25 89 SER A C 1
ATOM 704 O O . SER A 1 89 ? 29.026 2.932 -9.483 1.00 83.25 89 SER A O 1
ATOM 706 N N . GLY A 1 90 ? 29.159 3.358 -11.673 1.00 84.25 90 GLY A N 1
ATOM 707 C CA . GLY A 1 90 ? 30.507 3.948 -11.631 1.00 84.25 90 GLY A CA 1
ATOM 708 C C . GLY A 1 90 ? 31.654 2.971 -11.304 1.00 84.25 90 GLY A C 1
ATOM 709 O O . GLY A 1 90 ? 32.821 3.363 -11.302 1.00 84.25 90 GLY A O 1
ATOM 710 N N . LYS A 1 91 ? 31.367 1.685 -11.051 1.00 86.88 91 LYS A N 1
ATOM 711 C CA . LYS A 1 91 ? 32.370 0.644 -10.738 1.00 86.88 91 LYS A CA 1
ATOM 712 C C . LYS A 1 91 ? 32.980 0.044 -12.012 1.00 86.88 91 LYS A C 1
ATOM 714 O O . LYS A 1 91 ? 32.418 0.156 -13.097 1.00 86.88 91 LYS A O 1
ATOM 719 N N . LYS A 1 92 ? 34.107 -0.675 -11.900 1.00 87.06 92 LYS A N 1
ATOM 720 C CA . LYS A 1 92 ? 34.604 -1.532 -13.001 1.00 87.06 92 LYS A CA 1
ATOM 721 C C . LYS A 1 92 ? 33.648 -2.702 -13.229 1.00 87.06 92 LYS A C 1
ATOM 723 O O . LYS A 1 92 ? 33.150 -3.267 -12.254 1.00 87.06 92 LYS A O 1
ATOM 728 N N . PHE A 1 93 ? 33.475 -3.144 -14.475 1.00 85.44 93 PHE A N 1
ATOM 729 C CA . PHE A 1 93 ? 32.537 -4.219 -14.825 1.00 85.44 93 PHE A CA 1
ATOM 730 C C . PHE A 1 93 ? 32.737 -5.475 -13.964 1.00 85.44 93 PHE A C 1
ATOM 732 O O . PHE A 1 93 ? 31.784 -6.002 -13.389 1.00 85.44 93 PHE A O 1
ATOM 739 N N . LYS A 1 94 ? 33.992 -5.899 -13.750 1.00 83.94 94 LYS A N 1
ATOM 740 C CA . LYS A 1 94 ? 34.284 -7.066 -12.904 1.00 83.94 94 LYS A CA 1
ATOM 741 C C . LYS A 1 94 ? 33.906 -6.911 -11.430 1.00 83.94 94 LYS A C 1
ATOM 743 O O . LYS A 1 94 ? 33.601 -7.904 -10.785 1.00 83.94 94 LYS A O 1
ATOM 748 N N . GLN A 1 95 ? 33.960 -5.690 -10.904 1.00 84.94 95 GLN A N 1
ATOM 749 C CA . GLN A 1 95 ? 33.635 -5.383 -9.508 1.00 84.94 95 GLN A CA 1
ATOM 750 C C . GLN A 1 95 ? 32.128 -5.173 -9.301 1.00 84.94 95 GLN A C 1
ATOM 752 O O . GLN A 1 95 ? 31.681 -5.101 -8.162 1.00 84.94 95 GLN A O 1
ATOM 757 N N . CYS A 1 96 ? 31.355 -5.078 -10.386 1.00 82.44 96 CYS A N 1
ATOM 758 C CA . CYS A 1 96 ? 29.907 -4.898 -10.354 1.00 82.44 96 CYS A CA 1
ATOM 759 C C . CYS A 1 96 ? 29.158 -6.207 -10.687 1.00 82.44 96 CYS A C 1
ATOM 761 O O . CYS A 1 96 ? 28.376 -6.709 -9.873 1.00 82.44 96 CYS A O 1
ATOM 763 N N . HIS A 1 97 ? 29.461 -6.818 -11.843 1.00 76.25 97 HIS A N 1
ATOM 764 C CA . HIS A 1 97 ? 28.680 -7.927 -12.415 1.00 76.25 97 HIS A CA 1
ATOM 765 C C . HIS A 1 97 ? 29.457 -9.237 -12.673 1.00 76.25 97 HIS A C 1
ATOM 767 O O . HIS A 1 97 ? 28.847 -10.182 -13.157 1.00 76.25 97 HIS A O 1
ATOM 773 N N . LEU A 1 98 ? 30.759 -9.347 -12.350 1.00 74.94 98 LEU A N 1
ATOM 774 C CA . LEU A 1 98 ? 31.533 -10.611 -12.494 1.00 74.94 98 LEU A CA 1
ATOM 775 C C . LEU A 1 98 ? 32.004 -11.225 -11.159 1.00 74.94 98 LEU A C 1
ATOM 777 O O . LEU A 1 98 ? 32.874 -12.097 -11.148 1.00 74.94 98 LEU A O 1
ATOM 781 N N . GLY A 1 99 ? 31.496 -10.738 -10.026 1.00 58.53 99 GLY A N 1
ATOM 782 C CA . GLY A 1 99 ? 31.897 -11.194 -8.696 1.00 58.53 99 GLY A CA 1
ATOM 783 C C . GLY A 1 99 ? 31.160 -12.460 -8.255 1.00 58.53 99 GLY A C 1
ATOM 784 O O . GLY A 1 99 ? 30.109 -12.337 -7.640 1.00 58.53 99 GLY A O 1
ATOM 785 N N . GLN A 1 100 ? 31.800 -13.608 -8.510 1.00 51.16 100 GLN A N 1
ATOM 786 C CA . GLN A 1 100 ? 31.492 -15.002 -8.134 1.00 51.16 100 GLN A CA 1
ATOM 787 C C . GLN A 1 100 ? 30.653 -15.820 -9.143 1.00 51.16 100 GLN A C 1
ATOM 789 O O . GLN A 1 100 ? 29.515 -15.498 -9.446 1.00 51.16 100 GLN A O 1
ATOM 794 N N . GLU A 1 101 ? 31.304 -16.888 -9.632 1.00 50.97 101 GLU A N 1
ATOM 795 C CA . GLU A 1 101 ? 30.947 -17.867 -10.679 1.00 50.97 101 GLU A CA 1
ATOM 796 C C . GLU A 1 101 ? 31.009 -17.402 -12.153 1.00 50.97 101 GLU A C 1
ATOM 798 O O . GLU A 1 101 ? 30.476 -16.380 -12.569 1.00 50.97 101 GLU A O 1
ATOM 803 N N . ASN A 1 102 ? 31.744 -18.177 -12.965 1.00 44.47 102 ASN A N 1
ATOM 804 C CA . ASN A 1 102 ? 32.185 -17.890 -14.343 1.00 44.47 102 ASN A CA 1
ATOM 805 C C . ASN A 1 102 ? 31.074 -17.934 -15.413 1.00 44.47 102 ASN A C 1
ATOM 807 O O . ASN A 1 102 ? 31.358 -18.066 -16.605 1.00 44.47 102 ASN A O 1
ATOM 811 N N . THR A 1 103 ? 29.817 -17.777 -15.024 1.00 42.03 103 THR A N 1
ATOM 812 C CA . THR A 1 103 ? 28.701 -17.554 -15.943 1.00 42.03 103 THR A CA 1
ATOM 813 C C . THR A 1 103 ? 28.129 -16.186 -15.643 1.00 42.03 103 THR A C 1
ATOM 815 O O . THR A 1 103 ? 27.609 -15.949 -14.559 1.00 42.03 103 THR A O 1
ATOM 818 N N . VAL A 1 104 ? 28.246 -15.273 -16.609 1.00 43.94 104 VAL A N 1
ATOM 819 C CA . VAL A 1 104 ? 27.667 -13.928 -16.548 1.00 43.94 104 VAL A CA 1
ATOM 820 C C . VAL A 1 104 ? 26.143 -14.062 -16.622 1.00 43.94 104 VAL A C 1
ATOM 822 O O . VAL A 1 104 ? 25.537 -13.816 -17.661 1.00 43.94 104 VAL A O 1
ATOM 825 N N . ALA A 1 105 ? 25.510 -14.496 -15.532 1.00 43.94 105 ALA A N 1
ATOM 826 C CA . ALA A 1 105 ? 24.104 -14.226 -15.290 1.00 43.94 105 ALA A CA 1
ATOM 827 C C . ALA A 1 105 ? 24.016 -12.709 -15.087 1.00 43.94 105 ALA A C 1
ATOM 829 O O . ALA A 1 105 ? 24.298 -12.162 -14.023 1.00 43.94 105 ALA A O 1
ATOM 830 N N . TRP A 1 106 ? 23.802 -12.016 -16.197 1.00 48.59 106 TRP A N 1
ATOM 831 C CA . TRP A 1 106 ? 23.751 -10.568 -16.290 1.00 48.59 106 TRP A CA 1
ATOM 832 C C . TRP A 1 106 ? 22.759 -10.014 -15.251 1.00 48.59 106 TRP A C 1
ATOM 834 O O . TRP A 1 106 ? 21.578 -10.347 -15.293 1.00 48.59 106 TRP A O 1
ATOM 844 N N . LYS A 1 107 ? 23.219 -9.176 -14.301 1.00 52.69 107 LYS A N 1
ATOM 845 C CA . LYS A 1 107 ? 22.360 -8.625 -13.221 1.00 52.69 107 LYS A CA 1
ATOM 846 C C . LYS A 1 107 ? 21.445 -7.477 -13.660 1.00 52.69 107 LYS A C 1
ATOM 848 O O . LYS A 1 107 ? 21.003 -6.687 -12.839 1.00 52.69 107 LYS A O 1
ATOM 853 N N . LEU A 1 108 ? 21.161 -7.386 -14.945 1.00 60.47 108 LEU A N 1
ATOM 854 C CA . LEU A 1 108 ? 20.021 -6.626 -15.437 1.00 60.47 108 LEU A CA 1
ATOM 855 C C . LEU A 1 108 ? 18.952 -7.579 -15.988 1.00 60.47 108 LEU A C 1
ATOM 857 O O . LEU A 1 108 ? 18.091 -7.151 -16.744 1.00 60.47 108 LEU A O 1
ATOM 861 N N . GLY A 1 109 ? 19.012 -8.868 -15.616 1.00 64.75 109 GLY A N 1
ATOM 862 C CA . GLY A 1 109 ? 18.015 -9.879 -15.963 1.00 64.75 109 GLY A CA 1
ATOM 863 C C . GLY A 1 109 ? 16.593 -9.481 -15.571 1.00 64.75 109 GLY A C 1
ATOM 864 O O . GLY A 1 109 ? 16.349 -8.373 -15.096 1.00 64.75 109 GLY A O 1
ATOM 865 N N . SER A 1 110 ? 15.645 -10.391 -15.785 1.00 76.25 110 SER A N 1
ATOM 866 C CA . SER A 1 110 ? 14.228 -10.111 -15.563 1.00 76.25 110 SER A CA 1
ATOM 867 C C . SER A 1 110 ? 14.031 -9.488 -14.168 1.00 76.25 110 SER A C 1
ATOM 869 O O . SER A 1 110 ? 14.567 -10.028 -13.191 1.00 76.25 110 SER A O 1
ATOM 871 N N . PRO A 1 111 ? 13.344 -8.333 -14.066 1.00 85.00 111 PRO A N 1
ATOM 872 C CA . PRO A 1 111 ? 13.242 -7.571 -12.825 1.00 85.00 111 PRO A CA 1
ATOM 873 C C . PRO A 1 111 ? 12.738 -8.475 -11.710 1.00 85.00 111 PRO A C 1
ATOM 875 O O . PRO A 1 111 ? 11.879 -9.325 -11.954 1.00 85.00 111 PRO A O 1
ATOM 878 N N . THR A 1 112 ? 13.256 -8.317 -10.492 1.00 86.75 112 THR A N 1
ATOM 879 C CA . THR A 1 112 ? 12.761 -9.106 -9.358 1.00 86.75 112 THR A CA 1
ATOM 880 C C . THR A 1 112 ? 11.264 -8.838 -9.155 1.00 86.75 112 THR A C 1
ATOM 882 O O . THR A 1 112 ? 10.771 -7.781 -9.557 1.00 86.75 112 THR A O 1
ATOM 885 N N . PRO A 1 113 ? 10.514 -9.760 -8.530 1.00 87.12 113 PRO A N 1
ATOM 886 C CA . PRO A 1 113 ? 9.111 -9.508 -8.214 1.00 87.12 113 PRO A CA 1
ATOM 887 C C . PRO A 1 113 ? 8.862 -8.173 -7.489 1.00 87.12 113 PRO A C 1
ATOM 889 O O . PRO A 1 113 ? 7.926 -7.473 -7.845 1.00 87.12 113 PRO A O 1
ATOM 892 N N . VAL A 1 114 ? 9.748 -7.777 -6.564 1.00 87.44 114 VAL A N 1
ATOM 893 C CA . VAL A 1 114 ? 9.669 -6.489 -5.847 1.00 87.44 114 VAL A CA 1
ATOM 894 C C . VAL A 1 114 ? 9.794 -5.304 -6.806 1.00 87.44 114 VAL A C 1
ATOM 896 O O . VAL A 1 114 ? 8.965 -4.403 -6.774 1.00 87.44 114 VAL A O 1
ATOM 899 N N . ILE A 1 115 ? 10.786 -5.321 -7.707 1.00 89.56 115 ILE A N 1
ATOM 900 C CA . ILE A 1 115 ? 10.960 -4.262 -8.717 1.00 89.56 115 ILE A CA 1
ATOM 901 C C . ILE A 1 115 ? 9.719 -4.167 -9.614 1.00 89.56 115 ILE A C 1
ATOM 903 O O . ILE A 1 115 ? 9.279 -3.066 -9.942 1.00 89.56 115 ILE A O 1
ATOM 907 N N . ARG A 1 116 ? 9.136 -5.313 -9.994 1.00 90.19 116 ARG A N 1
ATOM 908 C CA . ARG A 1 116 ? 7.902 -5.341 -10.789 1.00 90.19 116 ARG A CA 1
ATOM 909 C C . ARG A 1 116 ? 6.718 -4.767 -10.025 1.00 90.19 116 ARG A C 1
ATOM 911 O O . ARG A 1 116 ? 6.000 -3.970 -10.613 1.00 90.19 116 ARG A O 1
ATOM 918 N N . ALA A 1 117 ? 6.530 -5.138 -8.760 1.00 90.69 117 ALA A N 1
ATOM 919 C CA . ALA A 1 117 ? 5.447 -4.616 -7.929 1.00 90.69 117 ALA A CA 1
ATOM 920 C C . ALA A 1 117 ? 5.547 -3.088 -7.794 1.00 90.69 117 ALA A C 1
ATOM 922 O O . ALA A 1 117 ? 4.588 -2.394 -8.107 1.00 90.69 117 ALA A O 1
ATOM 923 N N . MET A 1 118 ? 6.737 -2.559 -7.479 1.00 92.12 118 MET A N 1
ATOM 924 C CA . MET A 1 118 ? 6.977 -1.110 -7.377 1.00 92.12 118 MET A CA 1
ATOM 925 C C . MET A 1 118 ? 6.652 -0.360 -8.678 1.00 92.12 118 MET A C 1
ATOM 927 O O . MET A 1 118 ? 5.987 0.673 -8.650 1.00 92.12 118 MET A O 1
ATOM 931 N N . ALA A 1 119 ? 7.122 -0.868 -9.823 1.00 93.94 119 ALA A N 1
ATOM 932 C CA . ALA A 1 119 ? 6.844 -0.247 -11.117 1.00 93.94 119 ALA A CA 1
ATOM 933 C C . ALA A 1 119 ? 5.356 -0.343 -11.488 1.00 93.94 119 ALA A C 1
ATOM 935 O O . ALA A 1 119 ? 4.789 0.615 -12.002 1.00 93.94 119 ALA A O 1
ATOM 936 N N . THR A 1 120 ? 4.728 -1.489 -11.215 1.00 94.75 120 THR A N 1
ATOM 937 C CA . THR A 1 120 ? 3.323 -1.759 -11.549 1.00 94.75 120 THR A CA 1
ATOM 938 C C . THR A 1 120 ? 2.375 -0.889 -10.732 1.00 94.75 120 THR A C 1
ATOM 940 O O . THR A 1 120 ? 1.521 -0.246 -11.328 1.00 94.75 120 THR A O 1
ATOM 943 N N . ALA A 1 121 ? 2.567 -0.794 -9.412 1.00 94.75 121 ALA A N 1
ATOM 944 C CA . ALA A 1 121 ? 1.766 0.071 -8.543 1.00 94.75 121 ALA A CA 1
ATOM 945 C C . ALA A 1 121 ? 1.794 1.527 -9.031 1.00 94.75 121 ALA A C 1
ATOM 947 O O . ALA A 1 121 ? 0.755 2.147 -9.248 1.00 94.75 121 ALA A O 1
ATOM 948 N N . ARG A 1 122 ? 2.991 2.044 -9.345 1.00 94.88 122 ARG A N 1
ATOM 949 C CA . ARG A 1 122 ? 3.124 3.394 -9.901 1.00 94.88 122 ARG A CA 1
ATOM 950 C C . ARG A 1 122 ? 2.415 3.559 -11.245 1.00 94.88 122 ARG A C 1
ATOM 952 O O . ARG A 1 122 ? 1.776 4.581 -11.466 1.00 94.88 122 ARG A O 1
ATOM 959 N N . LEU A 1 123 ? 2.543 2.587 -12.149 1.00 95.38 123 LEU A N 1
ATOM 960 C CA . LEU A 1 123 ? 1.854 2.638 -13.439 1.00 95.38 123 LEU A CA 1
ATOM 961 C C . LEU A 1 123 ? 0.335 2.665 -13.264 1.00 95.38 123 LEU A C 1
ATOM 963 O O . LEU A 1 123 ? -0.322 3.434 -13.954 1.00 95.38 123 LEU A O 1
ATOM 967 N N . ILE A 1 124 ? -0.205 1.863 -12.344 1.00 96.88 124 ILE A N 1
ATOM 968 C CA . ILE A 1 124 ? -1.641 1.812 -12.048 1.00 96.88 124 ILE A CA 1
ATOM 969 C C . ILE A 1 124 ? -2.135 3.168 -11.532 1.00 96.88 124 ILE A C 1
ATOM 971 O O . ILE A 1 124 ? -3.104 3.686 -12.074 1.00 96.88 124 ILE A O 1
ATOM 975 N N . HIS A 1 125 ? -1.426 3.781 -10.580 1.00 95.62 125 HIS A N 1
ATOM 976 C CA . HIS A 1 125 ? -1.809 5.073 -9.991 1.00 95.62 125 HIS A CA 1
ATOM 977 C C . HIS A 1 125 ? -1.750 6.250 -10.976 1.00 95.62 125 HIS A C 1
ATOM 979 O O . HIS A 1 125 ? -2.338 7.299 -10.728 1.00 95.62 125 HIS A O 1
ATOM 985 N N . GLU A 1 126 ? -1.024 6.105 -12.084 1.00 93.31 126 GLU A N 1
ATOM 986 C CA . GLU A 1 126 ? -0.969 7.106 -13.151 1.00 93.31 126 GLU A CA 1
ATOM 987 C C . GLU A 1 126 ? -1.876 6.763 -14.347 1.00 93.31 126 GLU A C 1
ATOM 989 O O . GLU A 1 126 ? -1.999 7.565 -15.278 1.00 93.31 126 GLU A O 1
ATOM 994 N N . CYS A 1 127 ? -2.507 5.584 -14.355 1.00 93.12 127 CYS A N 1
ATOM 995 C CA . CYS A 1 127 ? -3.447 5.207 -15.402 1.00 93.12 127 CYS A CA 1
ATOM 996 C C . CYS A 1 127 ? -4.789 5.913 -15.192 1.00 93.12 127 CYS A C 1
ATOM 998 O O . CYS A 1 127 ? -5.322 5.904 -14.083 1.00 93.12 127 CYS A O 1
ATOM 1000 N N . PRO A 1 128 ? -5.398 6.454 -16.260 1.00 94.06 128 PRO A N 1
ATOM 1001 C CA . PRO A 1 128 ? -6.758 6.944 -16.159 1.00 94.06 128 PRO A CA 1
ATOM 1002 C C . PRO A 1 128 ? -7.726 5.764 -15.923 1.00 94.06 128 PRO A C 1
ATOM 1004 O O . PRO A 1 128 ? -7.476 4.660 -16.431 1.00 94.06 128 PRO A O 1
ATOM 1007 N N . PRO A 1 129 ? -8.842 5.984 -15.207 1.00 93.94 129 PRO A N 1
ATOM 1008 C CA . PRO A 1 129 ? -9.847 4.959 -14.924 1.00 93.94 129 PRO A CA 1
ATOM 1009 C C . PRO A 1 129 ? -10.300 4.186 -16.170 1.00 93.94 129 PRO A C 1
ATOM 1011 O O . PRO A 1 129 ? -10.390 2.965 -16.133 1.00 93.94 129 PRO A O 1
ATOM 1014 N N . GLU A 1 130 ? -10.470 4.860 -17.312 1.00 94.81 130 GLU A N 1
ATOM 1015 C CA . GLU A 1 130 ? -10.896 4.241 -18.578 1.00 94.81 130 GLU A CA 1
ATOM 1016 C C . GLU A 1 130 ? -9.913 3.180 -19.095 1.00 94.81 130 GLU A C 1
ATOM 1018 O O . GLU A 1 130 ? -10.309 2.239 -19.789 1.00 94.81 130 GLU A O 1
ATOM 1023 N N . THR A 1 131 ? -8.621 3.328 -18.786 1.00 95.50 131 THR A N 1
ATOM 1024 C CA . THR A 1 131 ? -7.599 2.321 -19.098 1.00 95.50 131 THR A CA 1
ATOM 1025 C C . THR A 1 131 ? -7.690 1.155 -18.122 1.00 95.50 131 THR A C 1
ATOM 1027 O O . THR A 1 131 ? -7.592 0.001 -18.539 1.00 95.50 131 THR A O 1
ATOM 1030 N N . LEU A 1 132 ? -7.905 1.437 -16.834 1.00 96.31 132 LEU A N 1
ATOM 1031 C CA . LEU A 1 132 ? -8.046 0.413 -15.798 1.00 96.31 132 LEU A CA 1
ATOM 1032 C C . LEU A 1 132 ? -9.279 -0.472 -16.029 1.00 96.31 132 LEU A C 1
ATOM 1034 O O . LEU A 1 132 ? -9.214 -1.684 -15.827 1.00 96.31 132 LEU A O 1
ATOM 1038 N N . ASP A 1 133 ? -10.363 0.098 -16.554 1.00 95.62 133 ASP A N 1
ATOM 1039 C CA . ASP A 1 133 ? -11.588 -0.629 -16.905 1.00 95.62 133 ASP A CA 1
ATOM 1040 C C . ASP A 1 133 ? -11.340 -1.737 -17.942 1.00 95.62 133 ASP A C 1
ATOM 1042 O O . ASP A 1 133 ? -12.008 -2.769 -17.938 1.00 95.62 133 ASP A O 1
ATOM 1046 N N . GLN A 1 134 ? -10.340 -1.554 -18.809 1.00 95.75 134 GLN A N 1
ATOM 1047 C CA . GLN A 1 134 ? -10.000 -2.488 -19.887 1.00 95.75 134 GLN A CA 1
ATOM 1048 C C . GLN A 1 134 ? -9.030 -3.595 -19.451 1.00 95.75 134 GLN A C 1
ATOM 1050 O O . GLN A 1 134 ? -8.714 -4.494 -20.238 1.00 95.75 134 GLN A O 1
ATOM 1055 N N . VAL A 1 135 ? -8.539 -3.550 -18.211 1.00 96.88 135 VAL A N 1
ATOM 1056 C CA . VAL A 1 135 ? -7.576 -4.526 -17.699 1.00 96.88 135 VAL A CA 1
ATOM 1057 C C . VAL A 1 135 ? -8.261 -5.891 -17.518 1.00 96.88 135 VAL A C 1
ATOM 1059 O O . VAL A 1 135 ? -9.269 -5.988 -16.812 1.00 96.88 135 VAL A O 1
ATOM 1062 N N . PRO A 1 136 ? -7.717 -6.981 -18.096 1.00 96.25 136 PRO A N 1
ATOM 1063 C CA . PRO A 1 136 ? -8.275 -8.321 -17.936 1.00 96.25 136 PRO A CA 1
ATOM 1064 C C . PRO A 1 136 ? -8.073 -8.826 -16.501 1.00 96.25 136 PRO A C 1
ATOM 1066 O O . PRO A 1 136 ? -6.979 -9.260 -16.126 1.00 96.25 136 PRO A O 1
ATOM 1069 N N . ARG A 1 137 ? -9.142 -8.767 -15.696 1.00 94.25 137 ARG A N 1
ATOM 1070 C CA . ARG A 1 137 ? -9.130 -9.092 -14.257 1.00 94.25 137 ARG A CA 1
ATOM 1071 C C . ARG A 1 137 ? -8.715 -10.534 -13.968 1.00 94.25 137 ARG A C 1
ATOM 1073 O O . ARG A 1 137 ? -8.020 -10.774 -12.993 1.00 94.25 137 ARG A O 1
ATOM 1080 N N . ASP A 1 138 ? -9.046 -11.470 -14.858 1.00 93.50 138 ASP A N 1
ATOM 1081 C CA . ASP A 1 138 ? -8.668 -12.889 -14.776 1.00 93.50 138 ASP A CA 1
ATOM 1082 C C . ASP A 1 138 ? -7.152 -13.135 -14.880 1.00 93.50 138 ASP A C 1
ATOM 1084 O O . ASP A 1 138 ? -6.669 -14.214 -14.535 1.00 93.50 138 ASP A O 1
ATOM 1088 N N . LYS A 1 139 ? -6.395 -12.148 -15.373 1.00 93.38 139 LYS A N 1
ATOM 1089 C CA . LYS A 1 139 ? -4.934 -12.219 -15.539 1.00 93.38 139 LYS A CA 1
ATOM 1090 C C . LYS A 1 139 ? -4.171 -11.361 -14.539 1.00 93.38 139 LYS A C 1
ATOM 1092 O O . LYS A 1 139 ? -2.954 -11.510 -14.438 1.00 93.38 139 LYS A O 1
ATOM 1097 N N . ALA A 1 140 ? -4.855 -10.444 -13.866 1.00 94.06 140 ALA A N 1
ATOM 1098 C CA . ALA A 1 140 ? -4.261 -9.560 -12.880 1.00 94.06 140 ALA A CA 1
ATOM 1099 C C . ALA A 1 140 ? -3.987 -10.326 -11.577 1.00 94.06 140 ALA A C 1
ATOM 1101 O O . ALA A 1 140 ? -4.765 -11.189 -11.175 1.00 94.06 140 ALA A O 1
ATOM 1102 N N . SER A 1 141 ? -2.869 -10.022 -10.914 1.00 93.38 141 SER A N 1
ATOM 1103 C CA . SER A 1 141 ? -2.614 -10.555 -9.572 1.00 93.38 141 SER A CA 1
ATOM 1104 C C . SER A 1 141 ? -3.461 -9.825 -8.529 1.00 93.38 141 SER A C 1
ATOM 1106 O O . SER A 1 141 ? -3.946 -8.723 -8.784 1.00 93.38 141 SER A O 1
ATOM 1108 N N . ALA A 1 142 ? -3.578 -10.397 -7.328 1.00 95.00 142 ALA A N 1
ATOM 1109 C CA . ALA A 1 142 ? -4.263 -9.746 -6.214 1.00 95.00 142 ALA A CA 1
ATOM 1110 C C . ALA A 1 142 ? -3.674 -8.353 -5.931 1.00 95.00 142 ALA A C 1
ATOM 1112 O O . ALA A 1 142 ? -4.430 -7.395 -5.832 1.00 95.00 142 ALA A O 1
ATOM 1113 N N . MET A 1 143 ? -2.339 -8.220 -5.924 1.00 94.69 143 MET A N 1
ATOM 1114 C CA . MET A 1 143 ? -1.668 -6.915 -5.817 1.00 94.69 143 MET A CA 1
ATOM 1115 C C . MET A 1 143 ? -2.107 -5.916 -6.897 1.00 94.69 143 MET A C 1
ATOM 1117 O O . MET A 1 143 ? -2.433 -4.782 -6.576 1.00 94.69 143 MET A O 1
ATOM 1121 N N . VAL A 1 144 ? -2.195 -6.322 -8.168 1.00 95.69 144 VAL A N 1
ATOM 1122 C CA . VAL A 1 144 ? -2.673 -5.420 -9.233 1.00 95.69 144 VAL A CA 1
ATOM 1123 C C . VAL A 1 144 ? -4.104 -4.966 -8.953 1.00 95.69 144 VAL A C 1
ATOM 1125 O O . VAL A 1 144 ? -4.405 -3.781 -9.054 1.00 95.69 144 VAL A O 1
ATOM 1128 N N . LEU A 1 145 ? -4.986 -5.897 -8.586 1.00 97.06 145 LEU A N 1
ATOM 1129 C CA . LEU A 1 145 ? -6.393 -5.597 -8.334 1.00 97.06 145 LEU A CA 1
ATOM 1130 C C . LEU A 1 145 ? -6.577 -4.653 -7.135 1.00 97.06 145 LEU A C 1
ATOM 1132 O O . LEU A 1 145 ? -7.416 -3.761 -7.205 1.00 97.06 145 LEU A O 1
ATOM 1136 N N . THR A 1 146 ? -5.783 -4.780 -6.071 1.00 97.06 146 THR A N 1
ATOM 1137 C CA . THR A 1 146 ? -5.869 -3.867 -4.919 1.00 97.06 146 THR A CA 1
ATOM 1138 C C . THR A 1 146 ? -5.327 -2.469 -5.222 1.00 97.06 146 THR A C 1
ATOM 1140 O O . THR A 1 146 ? -5.948 -1.489 -4.826 1.00 97.06 146 THR A O 1
ATOM 1143 N N . GLU A 1 147 ? -4.224 -2.342 -5.971 1.00 97.19 147 GLU A N 1
ATOM 1144 C CA . GLU A 1 147 ? -3.714 -1.026 -6.410 1.00 97.19 147 GLU A CA 1
ATOM 1145 C C . GLU A 1 147 ? -4.727 -0.326 -7.334 1.00 97.19 147 GLU A C 1
ATOM 1147 O O . GLU A 1 147 ? -4.953 0.883 -7.255 1.00 97.19 147 GLU A O 1
ATOM 1152 N N . MET A 1 148 ? -5.407 -1.099 -8.189 1.00 98.12 148 MET A N 1
ATOM 1153 C CA . MET A 1 148 ? -6.511 -0.584 -9.001 1.00 98.12 148 MET A CA 1
ATOM 1154 C C . MET A 1 148 ? -7.685 -0.133 -8.128 1.00 98.12 148 MET A C 1
ATOM 1156 O O . MET A 1 148 ? -8.269 0.908 -8.411 1.00 98.12 148 MET A O 1
ATOM 1160 N N . ALA A 1 149 ? -8.012 -0.875 -7.065 1.00 98.19 149 ALA A N 1
ATOM 1161 C CA . ALA A 1 149 ? -9.071 -0.502 -6.131 1.00 98.19 149 ALA A CA 1
ATOM 1162 C C . ALA A 1 149 ? -8.746 0.823 -5.425 1.00 98.19 149 ALA A C 1
ATOM 1164 O O . ALA A 1 149 ? -9.585 1.717 -5.396 1.00 98.19 149 ALA A O 1
ATOM 1165 N N . ALA A 1 150 ? -7.508 0.999 -4.950 1.00 97.69 150 ALA A N 1
ATOM 1166 C CA . ALA A 1 150 ? -7.049 2.270 -4.384 1.00 97.69 150 ALA A CA 1
ATOM 1167 C C . ALA A 1 150 ? -7.073 3.416 -5.400 1.00 97.69 150 ALA A C 1
ATOM 1169 O O . ALA A 1 150 ? -7.434 4.538 -5.053 1.00 97.69 150 ALA A O 1
ATOM 1170 N N . THR A 1 151 ? -6.744 3.143 -6.663 1.00 97.62 151 THR A N 1
ATOM 1171 C CA . THR A 1 151 ? -6.833 4.160 -7.720 1.00 97.62 151 THR A CA 1
ATOM 1172 C C . THR A 1 151 ? -8.285 4.563 -7.980 1.00 97.62 151 THR A C 1
ATOM 1174 O O . THR A 1 151 ? -8.579 5.752 -8.067 1.00 97.62 151 THR A O 1
ATOM 1177 N N . TYR A 1 152 ? -9.217 3.607 -8.046 1.00 98.25 152 TYR A N 1
ATOM 1178 C CA . TYR A 1 152 ? -10.646 3.911 -8.160 1.00 98.25 152 TYR A CA 1
ATOM 1179 C C . TYR A 1 152 ? -11.157 4.729 -6.973 1.00 98.25 152 TYR A C 1
ATOM 1181 O O . TYR A 1 152 ? -11.828 5.739 -7.189 1.00 98.25 152 TYR A O 1
ATOM 1189 N N . HIS A 1 153 ? -10.780 4.350 -5.748 1.00 97.50 153 HIS A N 1
ATOM 1190 C CA . HIS A 1 153 ? -11.111 5.090 -4.529 1.00 97.50 153 HIS A CA 1
ATOM 1191 C C . HIS A 1 153 ? -10.606 6.537 -4.595 1.00 97.50 153 HIS A C 1
ATOM 1193 O O . HIS A 1 153 ? -11.399 7.466 -4.474 1.00 97.50 153 HIS A O 1
ATOM 1199 N N . GLY A 1 154 ? -9.330 6.746 -4.939 1.00 95.62 154 GLY A N 1
ATOM 1200 C CA . GLY A 1 154 ? -8.735 8.083 -5.069 1.00 95.62 154 GLY A CA 1
ATOM 1201 C C . GLY A 1 154 ? -9.355 8.963 -6.165 1.00 95.62 154 GLY A C 1
ATOM 1202 O O . GLY A 1 154 ? -9.203 10.184 -6.134 1.00 95.62 154 GLY A O 1
ATOM 1203 N N . HIS A 1 155 ? -10.075 8.368 -7.119 1.00 95.75 155 HIS A N 1
ATOM 1204 C CA . HIS A 1 155 ? -10.847 9.078 -8.140 1.00 95.75 155 HIS A CA 1
ATOM 1205 C C . HIS A 1 155 ? -12.338 9.254 -7.787 1.00 95.75 155 HIS A C 1
ATOM 1207 O O . HIS A 1 155 ? -13.088 9.803 -8.596 1.00 95.75 155 HIS A O 1
ATOM 1213 N N . GLY A 1 156 ? -12.774 8.820 -6.601 1.00 95.94 156 GLY A N 1
ATOM 1214 C CA . GLY A 1 156 ? -14.161 8.914 -6.138 1.00 95.94 156 GLY A CA 1
ATOM 1215 C C . GLY A 1 156 ? -15.081 7.799 -6.648 1.00 95.94 156 GLY A C 1
ATOM 1216 O O . GLY A 1 156 ? -16.296 7.876 -6.466 1.00 95.94 156 GLY A O 1
ATOM 1217 N N . PHE A 1 157 ? -14.540 6.747 -7.271 1.00 96.62 157 PHE A N 1
ATOM 1218 C CA . PHE A 1 157 ? -15.300 5.578 -7.730 1.00 96.62 157 PHE A CA 1
ATOM 1219 C C . PHE A 1 157 ? -15.406 4.524 -6.622 1.00 96.62 157 PHE A C 1
ATOM 1221 O O . PHE A 1 157 ? -14.921 3.399 -6.745 1.00 96.62 157 PHE A O 1
ATOM 1228 N N . LEU A 1 158 ? -16.034 4.909 -5.510 1.00 97.38 158 LEU A N 1
ATOM 1229 C CA . LEU A 1 158 ? -16.062 4.124 -4.273 1.00 97.38 158 LEU A CA 1
ATOM 1230 C C . LEU A 1 158 ? -16.670 2.722 -4.451 1.00 97.38 158 LEU A C 1
ATOM 1232 O O . LEU A 1 158 ? -16.130 1.741 -3.946 1.00 97.38 158 LEU A O 1
ATOM 1236 N N . ASN A 1 159 ? -17.758 2.600 -5.216 1.00 96.50 159 ASN A N 1
ATOM 1237 C CA . ASN A 1 159 ? -18.396 1.301 -5.457 1.00 96.50 159 ASN A CA 1
ATOM 1238 C C . ASN A 1 159 ? -17.514 0.358 -6.288 1.00 96.50 159 ASN A C 1
ATOM 1240 O O . ASN A 1 159 ? -17.405 -0.818 -5.946 1.00 96.50 159 ASN A O 1
ATOM 1244 N N . ASP A 1 160 ? -16.846 0.876 -7.324 1.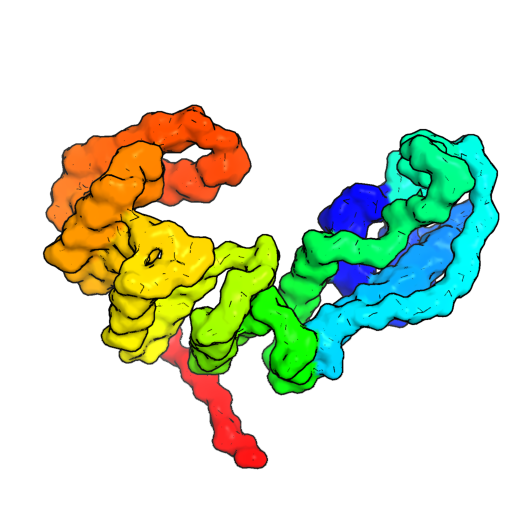00 97.00 160 ASP A N 1
ATOM 1245 C CA . ASP A 1 160 ? -15.930 0.090 -8.162 1.00 97.00 160 ASP A CA 1
ATOM 1246 C C . ASP A 1 160 ? -14.707 -0.371 -7.348 1.00 97.00 160 ASP A C 1
ATOM 1248 O O . ASP A 1 160 ? -14.248 -1.510 -7.472 1.00 97.00 160 ASP A O 1
ATOM 1252 N N . ALA A 1 161 ? -14.201 0.499 -6.465 1.00 98.25 161 ALA A N 1
ATOM 1253 C CA . ALA A 1 161 ? -13.129 0.170 -5.532 1.00 98.25 161 ALA A CA 1
ATOM 1254 C C . ALA A 1 161 ? -13.536 -0.955 -4.567 1.00 98.25 161 ALA A C 1
ATOM 1256 O O . ALA A 1 161 ? -12.801 -1.933 -4.414 1.00 98.25 161 ALA A O 1
ATOM 1257 N N . LEU A 1 162 ? -14.720 -0.844 -3.955 1.00 98.38 162 LEU A N 1
ATOM 1258 C CA . LEU A 1 162 ? -15.257 -1.837 -3.024 1.00 98.38 162 LEU A CA 1
ATOM 1259 C C . LEU A 1 162 ? -15.534 -3.182 -3.690 1.00 98.38 162 LEU A C 1
ATOM 1261 O O . LEU A 1 162 ? -15.188 -4.215 -3.116 1.00 98.38 162 LEU A O 1
ATOM 1265 N N . GLU A 1 163 ? -16.133 -3.196 -4.883 1.00 97.12 163 GLU A N 1
ATOM 1266 C CA . GLU A 1 163 ? -16.376 -4.432 -5.636 1.00 97.12 163 GLU A CA 1
ATOM 1267 C C . GLU A 1 163 ? -15.056 -5.168 -5.888 1.00 97.12 163 GLU A C 1
ATOM 1269 O O . GLU A 1 163 ? -14.923 -6.366 -5.607 1.00 97.12 163 GLU A O 1
ATOM 1274 N N . LEU A 1 164 ? -14.049 -4.428 -6.354 1.00 97.31 164 LEU A N 1
ATOM 1275 C CA . LEU A 1 164 ? -12.752 -4.991 -6.677 1.00 97.31 164 LEU A CA 1
ATOM 1276 C C . LEU A 1 164 ? -12.026 -5.503 -5.431 1.00 97.31 164 LEU A C 1
ATOM 1278 O O . LEU A 1 164 ? -11.570 -6.649 -5.421 1.00 97.31 164 LEU A O 1
ATOM 1282 N N . LEU A 1 165 ? -11.955 -4.698 -4.371 1.00 97.94 165 LEU A N 1
ATOM 1283 C CA . LEU A 1 165 ? -11.291 -5.075 -3.126 1.00 97.94 165 LEU A CA 1
ATOM 1284 C C . LEU A 1 165 ? -11.985 -6.266 -2.451 1.00 97.94 165 LEU A C 1
ATOM 1286 O O . LEU A 1 165 ? -11.315 -7.220 -2.051 1.00 97.94 165 LEU A O 1
ATOM 1290 N N . SER A 1 166 ? -13.320 -6.269 -2.411 1.00 96.88 166 SER A N 1
ATOM 1291 C CA . SER A 1 166 ? -14.110 -7.384 -1.875 1.00 96.88 166 SER A CA 1
ATOM 1292 C C . SER A 1 166 ? -13.835 -8.681 -2.635 1.00 96.88 166 SER A C 1
ATOM 1294 O O . SER A 1 166 ? -13.665 -9.733 -2.018 1.00 96.88 166 SER A O 1
ATOM 1296 N N . SER A 1 167 ? -13.721 -8.617 -3.968 1.00 96.31 167 SER A N 1
ATOM 1297 C CA . SER A 1 167 ? -13.393 -9.792 -4.786 1.00 96.31 167 SER A CA 1
ATOM 1298 C C . SER A 1 167 ? -12.021 -10.383 -4.435 1.00 96.31 167 SER A C 1
ATOM 1300 O O . SER A 1 167 ? -11.875 -11.604 -4.352 1.00 96.31 167 SER A O 1
ATOM 1302 N N . VAL A 1 168 ? -11.032 -9.528 -4.151 1.00 96.75 168 VAL A N 1
ATOM 1303 C CA . VAL A 1 168 ? -9.689 -9.954 -3.743 1.00 96.75 168 VAL A CA 1
ATOM 1304 C C . VAL A 1 168 ? -9.716 -10.568 -2.345 1.00 96.75 168 VAL A C 1
ATOM 1306 O O . VAL A 1 168 ? -9.151 -11.640 -2.132 1.00 96.75 168 VAL A O 1
ATOM 1309 N N . LEU A 1 169 ? -10.397 -9.929 -1.391 1.00 96.38 169 LEU A N 1
ATOM 1310 C CA . LEU A 1 169 ? -10.466 -10.392 -0.002 1.00 96.38 169 LEU A CA 1
ATOM 1311 C C . LEU A 1 169 ? -11.286 -11.678 0.165 1.00 96.38 169 LEU A C 1
ATOM 1313 O O . LEU A 1 169 ? -11.043 -12.432 1.115 1.00 96.38 169 LEU A O 1
ATOM 1317 N N . ALA A 1 170 ? -12.221 -11.949 -0.748 1.00 94.38 170 ALA A N 1
ATOM 1318 C CA . ALA A 1 170 ? -12.962 -13.204 -0.822 1.00 94.38 170 ALA A CA 1
ATOM 1319 C C . ALA A 1 170 ? -12.126 -14.369 -1.389 1.00 94.38 170 ALA A C 1
ATOM 1321 O O . ALA A 1 170 ? -12.410 -15.521 -1.063 1.00 94.38 170 ALA A O 1
ATOM 1322 N N . GLY A 1 171 ? -11.108 -14.082 -2.208 1.00 92.50 171 GLY A N 1
ATOM 1323 C CA . GLY A 1 171 ? -10.268 -15.079 -2.872 1.00 92.50 171 GLY A CA 1
ATOM 1324 C C . GLY A 1 171 ? -9.134 -15.663 -2.020 1.00 92.50 171 GLY A C 1
ATOM 1325 O O . GLY A 1 171 ? -9.053 -15.471 -0.802 1.00 92.50 171 GLY A O 1
ATOM 1326 N N . ASP A 1 172 ? -8.234 -16.386 -2.696 1.00 90.19 172 ASP A N 1
ATOM 1327 C CA . ASP A 1 172 ? -7.032 -16.967 -2.092 1.00 90.19 172 ASP A CA 1
ATOM 1328 C C . ASP A 1 172 ? -6.029 -15.871 -1.707 1.00 90.19 172 ASP A C 1
ATOM 1330 O O . ASP A 1 172 ? -5.609 -15.053 -2.529 1.00 90.19 172 ASP A O 1
ATOM 1334 N N . ARG A 1 173 ? -5.588 -15.879 -0.446 1.00 91.00 173 ARG A N 1
ATOM 1335 C CA . ARG A 1 173 ? -4.690 -14.857 0.107 1.00 91.00 173 ARG A CA 1
ATOM 1336 C C . ARG A 1 173 ? -3.221 -15.266 0.027 1.00 91.00 173 ARG A C 1
ATOM 1338 O O . ARG A 1 173 ? -2.524 -15.309 1.036 1.00 91.00 173 ARG A O 1
ATOM 1345 N N . ASP A 1 174 ? -2.757 -15.622 -1.165 1.00 87.81 174 ASP A N 1
ATOM 1346 C CA . ASP A 1 174 ? -1.424 -16.217 -1.367 1.00 87.81 174 ASP A CA 1
ATOM 1347 C C . ASP A 1 174 ? -0.374 -15.245 -1.924 1.00 87.81 174 ASP A C 1
ATOM 1349 O O . ASP A 1 174 ? 0.802 -15.603 -2.021 1.00 87.81 174 ASP A O 1
ATOM 1353 N N . ASP A 1 175 ? -0.770 -14.016 -2.270 1.00 85.88 175 ASP A N 1
ATOM 1354 C CA . ASP A 1 175 ? 0.148 -13.001 -2.792 1.00 85.88 175 ASP A CA 1
ATOM 1355 C C . ASP A 1 175 ? 1.089 -12.498 -1.675 1.00 85.88 175 ASP A C 1
ATOM 1357 O O . ASP A 1 175 ? 0.621 -11.907 -0.696 1.00 85.88 175 ASP A O 1
ATOM 1361 N N . PRO A 1 176 ? 2.414 -12.726 -1.782 1.00 82.62 176 PRO A N 1
ATOM 1362 C CA . PRO A 1 176 ? 3.366 -12.386 -0.728 1.00 82.62 176 PRO A CA 1
ATOM 1363 C C . PRO A 1 176 ? 3.684 -10.886 -0.653 1.00 82.62 176 PRO A C 1
ATOM 1365 O O . PRO A 1 176 ? 4.429 -10.479 0.237 1.00 82.62 176 PRO A O 1
ATOM 1368 N N . TYR A 1 177 ? 3.186 -10.078 -1.595 1.00 82.94 177 TYR A N 1
ATOM 1369 C CA . TYR A 1 177 ? 3.399 -8.627 -1.619 1.00 82.94 177 TYR A CA 1
ATOM 1370 C C . TYR A 1 177 ? 2.235 -7.845 -1.018 1.00 82.94 177 TYR A C 1
ATOM 1372 O O . TYR A 1 177 ? 2.346 -6.631 -0.863 1.00 82.94 177 TYR A O 1
ATOM 1380 N N . LEU A 1 178 ? 1.140 -8.524 -0.673 1.00 89.75 178 LEU A N 1
ATOM 1381 C CA . LEU A 1 178 ? -0.013 -7.896 -0.055 1.00 89.75 178 LEU A CA 1
ATOM 1382 C C . LEU A 1 178 ? 0.098 -7.868 1.467 1.00 89.75 178 LEU A C 1
ATOM 1384 O O . LEU A 1 178 ? 0.261 -8.896 2.124 1.00 89.75 178 LEU A O 1
ATOM 1388 N N . LEU A 1 179 ? -0.068 -6.667 2.018 1.00 91.31 179 LEU A N 1
ATOM 1389 C CA . LEU A 1 179 ? -0.327 -6.447 3.436 1.00 91.31 179 LEU A CA 1
ATOM 1390 C C . LEU A 1 179 ? -1.822 -6.675 3.682 1.00 91.31 179 LEU A C 1
ATOM 1392 O O . LEU A 1 179 ? -2.645 -5.775 3.525 1.00 91.31 179 LEU A O 1
ATOM 1396 N N . TRP A 1 180 ? -2.192 -7.926 3.956 1.00 93.94 180 TRP A N 1
ATOM 1397 C CA . TRP A 1 180 ? -3.597 -8.326 4.105 1.00 93.94 180 TRP A CA 1
ATOM 1398 C C . TRP A 1 180 ? -4.297 -7.596 5.246 1.00 93.94 180 TRP A C 1
ATOM 1400 O O . TRP A 1 180 ? -5.453 -7.212 5.113 1.00 93.94 180 TRP A O 1
ATOM 1410 N N . ASP A 1 181 ? -3.585 -7.354 6.341 1.00 93.06 181 ASP A N 1
ATOM 1411 C CA . ASP A 1 181 ? -4.067 -6.546 7.451 1.00 93.06 181 ASP A CA 1
ATOM 1412 C C . ASP A 1 181 ? -4.454 -5.132 6.996 1.00 93.06 181 ASP A C 1
ATOM 1414 O O . ASP A 1 181 ? -5.542 -4.663 7.330 1.00 93.06 181 ASP A O 1
ATOM 1418 N N . TYR A 1 182 ? -3.617 -4.469 6.199 1.00 93.88 182 TYR A N 1
ATOM 1419 C CA . TYR A 1 182 ? -3.918 -3.150 5.644 1.00 93.88 182 TYR A CA 1
ATOM 1420 C C . TYR A 1 182 ? -5.203 -3.170 4.803 1.00 93.88 182 TYR A C 1
ATOM 1422 O O . TYR A 1 182 ? -6.110 -2.376 5.041 1.00 93.88 182 TYR A O 1
ATOM 1430 N N . TRP A 1 183 ? -5.330 -4.119 3.873 1.00 96.75 183 TRP A N 1
ATOM 1431 C CA . TRP A 1 183 ? -6.481 -4.177 2.965 1.00 96.75 183 TRP A CA 1
ATOM 1432 C C . TRP A 1 183 ? -7.794 -4.586 3.642 1.00 96.75 183 TRP A C 1
ATOM 1434 O O . TRP A 1 183 ? -8.851 -4.114 3.234 1.00 96.75 183 TRP A O 1
ATOM 1444 N N . ILE A 1 184 ? -7.746 -5.403 4.700 1.00 97.25 184 ILE A N 1
ATOM 1445 C CA . ILE A 1 184 ? -8.923 -5.702 5.533 1.00 97.25 184 ILE A CA 1
ATOM 1446 C C . ILE A 1 184 ? -9.434 -4.422 6.210 1.00 97.25 184 ILE A C 1
ATOM 1448 O O . ILE A 1 184 ? -10.637 -4.181 6.205 1.00 97.25 184 ILE A O 1
ATOM 1452 N N . ALA A 1 185 ? -8.536 -3.593 6.758 1.00 95.69 185 ALA A N 1
ATOM 1453 C CA . ALA A 1 185 ? -8.928 -2.323 7.378 1.00 95.69 185 ALA A CA 1
ATOM 1454 C C . ALA A 1 185 ? -9.537 -1.367 6.343 1.00 95.69 185 ALA A C 1
ATOM 1456 O O . ALA A 1 185 ? -10.659 -0.907 6.531 1.00 95.69 185 ALA A O 1
ATOM 1457 N N . ARG A 1 186 ? -8.863 -1.177 5.197 1.00 97.31 186 ARG A N 1
ATOM 1458 C CA . ARG A 1 186 ? -9.364 -0.317 4.111 1.00 97.31 186 ARG A CA 1
ATOM 1459 C C . ARG A 1 186 ? -10.733 -0.732 3.596 1.00 97.31 186 ARG A C 1
ATOM 1461 O O . ARG A 1 186 ? -11.558 0.129 3.333 1.00 97.31 186 ARG A O 1
ATOM 1468 N N . ASN A 1 187 ? -11.004 -2.031 3.493 1.00 98.06 187 ASN A N 1
ATOM 1469 C CA . ASN A 1 187 ? -12.322 -2.496 3.075 1.00 98.06 187 ASN A CA 1
ATOM 1470 C C . ASN A 1 187 ? -13.428 -2.075 4.053 1.00 98.06 187 ASN A C 1
ATOM 1472 O O . ASN A 1 187 ? -14.485 -1.636 3.614 1.00 98.06 187 ASN A O 1
ATOM 1476 N N . ALA A 1 188 ? -13.189 -2.191 5.363 1.00 97.75 188 ALA A N 1
ATOM 1477 C CA . ALA A 1 188 ? -14.158 -1.771 6.372 1.00 97.75 188 ALA A CA 1
ATOM 1478 C C . ALA A 1 188 ? -14.348 -0.245 6.382 1.00 97.75 188 ALA A C 1
ATOM 1480 O O . ALA A 1 188 ? -15.485 0.217 6.382 1.00 97.75 188 ALA A O 1
ATOM 1481 N N . GLU A 1 189 ? -13.258 0.523 6.307 1.00 96.25 189 GLU A N 1
ATOM 1482 C CA . GLU A 1 189 ? -13.293 1.991 6.212 1.00 96.25 189 GLU A CA 1
ATOM 1483 C C . GLU A 1 189 ? -14.092 2.461 4.986 1.00 96.25 189 GLU A C 1
ATOM 1485 O O . GLU A 1 189 ? -14.998 3.283 5.100 1.00 96.25 189 GLU A O 1
ATOM 1490 N N . TRP A 1 190 ? -13.822 1.892 3.809 1.00 97.75 190 TRP A N 1
ATOM 1491 C CA . TRP A 1 190 ? -14.528 2.252 2.576 1.00 97.75 190 TRP A CA 1
ATOM 1492 C C . TRP A 1 190 ? -16.006 1.848 2.601 1.00 97.75 190 TRP A C 1
ATOM 1494 O O . TRP A 1 190 ? -16.832 2.495 1.959 1.00 97.75 190 TRP A O 1
ATOM 1504 N N . LEU A 1 191 ? -16.372 0.797 3.342 1.00 98.00 191 LEU A N 1
ATOM 1505 C CA . LEU A 1 191 ? -17.777 0.450 3.566 1.00 98.00 191 LEU A CA 1
ATOM 1506 C C . LEU A 1 191 ? -18.480 1.495 4.437 1.00 98.00 191 LEU A C 1
ATOM 1508 O O . LEU A 1 191 ? -19.627 1.819 4.144 1.00 98.00 191 LEU A O 1
ATOM 1512 N N . VAL A 1 192 ? -17.808 2.059 5.446 1.00 96.38 192 VAL A N 1
ATOM 1513 C CA . VAL A 1 192 ? -18.346 3.187 6.230 1.00 96.38 192 VAL A CA 1
ATOM 1514 C C . VAL A 1 192 ? -18.526 4.417 5.349 1.00 96.38 192 VAL A C 1
ATOM 1516 O O . VAL A 1 192 ? -19.612 4.985 5.319 1.00 96.38 192 VAL A O 1
ATOM 1519 N N . GLU A 1 193 ? -17.517 4.771 4.549 1.00 95.88 193 GLU A N 1
ATOM 1520 C CA . GLU A 1 193 ? -17.602 5.886 3.591 1.00 95.88 193 GLU A CA 1
ATOM 1521 C C . GLU A 1 193 ? -18.781 5.724 2.612 1.00 95.88 193 GLU A C 1
ATOM 1523 O O . GLU A 1 193 ? -19.413 6.698 2.209 1.00 95.88 193 GLU A O 1
ATOM 1528 N N . ALA A 1 194 ? -19.128 4.481 2.263 1.00 96.19 194 ALA A N 1
ATOM 1529 C CA . ALA A 1 194 ? -20.258 4.160 1.394 1.00 96.19 194 ALA A CA 1
ATOM 1530 C C . ALA A 1 194 ? -21.623 4.107 2.115 1.00 96.19 194 ALA A C 1
ATOM 1532 O O . ALA A 1 194 ? -22.617 3.737 1.482 1.00 96.19 194 ALA A O 1
ATOM 1533 N N . GLY A 1 195 ? -21.696 4.406 3.418 1.00 96.62 195 GLY A N 1
ATOM 1534 C CA . GLY A 1 195 ? -22.914 4.277 4.230 1.00 96.62 195 GLY A CA 1
ATOM 1535 C C . GLY A 1 195 ? -23.361 2.824 4.446 1.00 96.62 195 GLY A C 1
ATOM 1536 O O . GLY A 1 195 ? -24.558 2.529 4.512 1.00 96.62 195 GLY A O 1
ATOM 1537 N N . ARG A 1 196 ? -22.406 1.886 4.440 1.00 97.56 196 ARG A N 1
ATOM 1538 C CA . ARG A 1 196 ? -22.595 0.427 4.552 1.00 97.56 196 ARG A CA 1
ATOM 1539 C C . ARG A 1 196 ? -21.883 -0.118 5.792 1.00 97.56 196 ARG A C 1
ATOM 1541 O O . ARG A 1 196 ? -21.296 -1.200 5.762 1.00 97.56 196 ARG A O 1
ATOM 1548 N N . GLU A 1 197 ? -21.963 0.601 6.907 1.00 97.25 197 GLU A N 1
ATOM 1549 C CA . GLU A 1 197 ? -21.240 0.310 8.153 1.00 97.25 197 GLU A CA 1
ATOM 1550 C C . GLU A 1 197 ? -21.544 -1.105 8.655 1.00 97.25 197 GLU A C 1
ATOM 1552 O O . GLU A 1 197 ? -20.638 -1.854 8.996 1.00 97.25 197 GLU A O 1
ATOM 1557 N N . LYS A 1 198 ? -22.811 -1.532 8.595 1.00 97.62 198 LYS A N 1
ATOM 1558 C CA . LYS A 1 198 ? -23.219 -2.891 9.004 1.00 97.62 198 LYS A CA 1
ATOM 1559 C C . LYS A 1 198 ? -22.541 -3.998 8.201 1.00 97.62 198 LYS A C 1
ATOM 1561 O O . LYS A 1 198 ? -22.313 -5.086 8.720 1.00 97.62 198 LYS A O 1
ATOM 1566 N N . GLU A 1 199 ? -22.261 -3.751 6.924 1.00 98.06 199 GLU A N 1
ATOM 1567 C CA . GLU A 1 199 ? -21.538 -4.714 6.093 1.00 98.06 199 GLU A CA 1
ATOM 1568 C C . GLU A 1 199 ? -20.053 -4.741 6.461 1.00 98.06 199 GLU A C 1
ATOM 1570 O O . GLU A 1 199 ? -19.463 -5.819 6.500 1.00 98.06 199 GLU A O 1
ATOM 1575 N N . GLY A 1 200 ? -19.470 -3.580 6.783 1.00 97.81 200 GLY A N 1
ATOM 1576 C CA . GLY A 1 200 ? -18.101 -3.472 7.292 1.00 97.81 200 GLY A CA 1
ATOM 1577 C C . GLY A 1 200 ? -17.920 -4.188 8.629 1.00 97.81 200 GLY A C 1
ATOM 1578 O O . GLY A 1 200 ? -16.991 -4.979 8.782 1.00 97.81 200 GLY A O 1
ATOM 1579 N N . GLU A 1 201 ? -18.855 -3.983 9.555 1.00 98.31 201 GLU A N 1
ATOM 1580 C CA . GLU A 1 201 ? -18.907 -4.662 10.850 1.00 98.31 201 GLU A CA 1
ATOM 1581 C C . GLU A 1 201 ? -18.978 -6.183 10.670 1.00 98.31 201 GLU A C 1
ATOM 1583 O O . GLU A 1 201 ? -18.118 -6.908 11.171 1.00 98.31 201 GLU A O 1
ATOM 1588 N N . GLN A 1 202 ? -19.957 -6.672 9.898 1.00 98.38 202 GLN A N 1
ATOM 1589 C CA . GLN A 1 202 ? -20.125 -8.106 9.658 1.00 98.38 202 GLN A CA 1
ATOM 1590 C C . GLN A 1 202 ? -18.883 -8.722 9.007 1.00 98.38 202 GLN A C 1
ATOM 1592 O O . GLN A 1 202 ? -18.458 -9.806 9.401 1.00 98.38 202 GLN A O 1
ATOM 1597 N N . PHE A 1 203 ? -18.274 -8.027 8.043 1.00 98.06 203 PHE A N 1
ATOM 1598 C CA . PHE A 1 203 ? -17.034 -8.468 7.412 1.00 98.06 203 PHE A CA 1
ATOM 1599 C C . PHE A 1 203 ? -15.897 -8.625 8.432 1.00 98.06 203 PHE A C 1
ATOM 1601 O O . PHE A 1 203 ? -15.212 -9.648 8.433 1.00 98.06 203 PHE A O 1
ATOM 1608 N N . LEU A 1 204 ? -15.695 -7.644 9.315 1.00 98.38 204 LEU A N 1
ATOM 1609 C CA . LEU A 1 204 ? -14.641 -7.708 10.327 1.00 98.38 204 LEU A CA 1
ATOM 1610 C C . LEU A 1 204 ? -14.901 -8.793 11.383 1.00 98.38 204 LEU A C 1
ATOM 1612 O O . LEU A 1 204 ? -13.957 -9.462 11.805 1.00 98.38 204 LEU A O 1
ATOM 1616 N N . LEU A 1 205 ? -16.157 -8.998 11.788 1.00 98.44 205 LEU A N 1
ATOM 1617 C CA . LEU A 1 205 ? -16.539 -10.087 12.693 1.00 98.44 205 LEU A CA 1
ATOM 1618 C C . LEU A 1 205 ? -16.271 -11.460 12.057 1.00 98.44 205 LEU A C 1
ATOM 1620 O O . LEU A 1 205 ? -15.671 -12.326 12.694 1.00 98.44 205 LEU A O 1
ATOM 1624 N N . ASP A 1 206 ? -16.617 -11.635 10.779 1.00 97.75 206 ASP A N 1
ATOM 1625 C CA . ASP A 1 206 ? -16.334 -12.869 10.039 1.00 97.75 206 ASP A CA 1
ATOM 1626 C C . ASP A 1 206 ? -14.820 -13.135 9.938 1.00 97.75 206 ASP A C 1
ATOM 1628 O O . ASP A 1 206 ? -14.379 -14.277 10.109 1.00 97.75 206 ASP A O 1
ATOM 1632 N N . GLU A 1 207 ? -14.013 -12.093 9.697 1.00 97.19 207 GLU A N 1
ATOM 1633 C CA . GLU A 1 207 ? -12.545 -12.176 9.705 1.00 97.19 207 GLU A CA 1
ATOM 1634 C C . GLU A 1 207 ? -11.979 -12.505 11.092 1.00 97.19 207 GLU A C 1
ATOM 1636 O O . GLU A 1 207 ? -10.954 -13.180 11.185 1.00 97.19 207 GLU A O 1
ATOM 1641 N N . TYR A 1 208 ? -12.621 -12.051 12.169 1.00 97.94 208 TYR A N 1
ATOM 1642 C CA . TYR A 1 208 ? -12.192 -12.346 13.534 1.00 97.94 208 TYR A CA 1
ATOM 1643 C C . TYR A 1 208 ? -12.456 -13.811 13.900 1.00 97.94 208 TYR A C 1
ATOM 1645 O O . TYR A 1 208 ? -11.596 -14.468 14.497 1.00 97.94 208 TYR A O 1
ATOM 1653 N N . ASP A 1 209 ? -13.617 -14.337 13.510 1.00 97.75 209 ASP A N 1
ATOM 1654 C CA . ASP A 1 209 ? -13.993 -15.734 13.737 1.00 97.75 209 ASP A CA 1
ATOM 1655 C C . ASP A 1 209 ? -13.196 -16.699 12.844 1.00 97.75 209 ASP A C 1
ATOM 1657 O O . ASP A 1 209 ? -12.899 -17.831 13.240 1.00 97.75 209 ASP A O 1
ATOM 1661 N N . HIS A 1 210 ? -12.812 -16.251 11.643 1.00 95.50 210 HIS A N 1
ATOM 1662 C CA . HIS A 1 210 ? -12.123 -17.060 10.636 1.00 95.50 210 HIS A CA 1
ATOM 1663 C C . HIS A 1 210 ? -10.896 -16.334 10.051 1.00 95.50 210 HIS A C 1
ATOM 1665 O O . HIS A 1 210 ? -10.869 -16.026 8.854 1.00 95.50 210 HIS A O 1
ATOM 1671 N N . PRO A 1 211 ? -9.843 -16.090 10.852 1.00 92.00 211 PRO A N 1
ATOM 1672 C CA . PRO A 1 211 ? -8.703 -15.285 10.430 1.00 92.00 211 PRO A CA 1
ATOM 1673 C C . PRO A 1 211 ? -7.934 -15.928 9.269 1.00 92.00 211 PRO A C 1
ATOM 1675 O O . PRO A 1 211 ? -7.517 -17.090 9.323 1.00 92.00 211 PRO A O 1
ATOM 1678 N N . ARG A 1 212 ? -7.700 -15.149 8.204 1.00 91.38 212 ARG A N 1
ATOM 1679 C CA . ARG A 1 212 ? -6.945 -15.573 7.011 1.00 91.38 212 ARG A CA 1
ATOM 1680 C C . ARG A 1 212 ? -5.753 -14.648 6.770 1.00 91.38 212 ARG A C 1
ATOM 1682 O O . ARG A 1 212 ? -5.940 -13.505 6.361 1.00 91.38 212 ARG A O 1
ATOM 1689 N N . ARG A 1 213 ? -4.530 -15.174 6.945 1.00 90.88 213 ARG A N 1
ATOM 1690 C CA . ARG A 1 213 ? -3.229 -14.467 6.792 1.00 90.88 213 ARG A CA 1
ATOM 1691 C C . ARG A 1 213 ? -2.953 -13.336 7.787 1.00 90.88 213 ARG A C 1
ATOM 1693 O O . ARG A 1 213 ? -1.914 -12.694 7.679 1.00 90.88 213 ARG A O 1
ATOM 1700 N N . VAL A 1 214 ? -3.838 -13.133 8.750 1.00 92.75 214 VAL A N 1
ATOM 1701 C CA . VAL A 1 214 ? -3.695 -12.164 9.836 1.00 92.75 214 VAL A CA 1
ATOM 1702 C C . VAL A 1 214 ? -3.969 -12.866 11.155 1.00 92.75 214 VAL A C 1
ATOM 1704 O O . VAL A 1 214 ? -4.704 -13.851 11.189 1.00 92.75 214 VAL A O 1
ATOM 1707 N N . GLU A 1 215 ? -3.364 -12.387 12.233 1.00 95.50 215 GLU A N 1
ATOM 1708 C CA . GLU A 1 215 ? -3.647 -12.897 13.568 1.00 95.50 215 GLU A CA 1
ATOM 1709 C C . GLU A 1 215 ? -5.010 -12.392 14.051 1.00 95.50 215 GLU A C 1
ATOM 1711 O O . GLU A 1 215 ? -5.410 -11.263 13.765 1.00 95.50 215 GLU A O 1
ATOM 1716 N N . GLN A 1 216 ? -5.707 -13.197 14.850 1.00 97.00 216 GLN A N 1
ATOM 1717 C CA . GLN A 1 216 ? -7.032 -12.842 15.367 1.00 97.00 216 GLN A CA 1
ATOM 1718 C C . GLN A 1 216 ? -7.026 -11.511 16.145 1.00 97.00 216 GLN A C 1
ATOM 1720 O O . GLN A 1 216 ? -7.918 -10.680 15.982 1.00 97.00 216 GLN A O 1
ATOM 1725 N N . TRP A 1 217 ? -5.981 -11.253 16.939 1.00 96.75 217 TRP A N 1
ATOM 1726 C CA . TRP A 1 217 ? -5.842 -9.993 17.676 1.00 96.75 217 TRP A CA 1
ATOM 1727 C C . TRP A 1 217 ? -5.608 -8.782 16.761 1.00 96.75 217 TRP A C 1
ATOM 1729 O O . TRP A 1 217 ? -5.985 -7.675 17.129 1.00 96.75 217 TRP A O 1
ATOM 1739 N N . GLN A 1 218 ? -5.050 -8.967 15.558 1.00 96.56 218 GLN A N 1
ATOM 1740 C CA . GLN A 1 218 ? -4.926 -7.892 14.564 1.00 96.56 218 GLN A CA 1
ATOM 1741 C C . GLN A 1 218 ? -6.274 -7.552 13.923 1.00 96.56 218 GLN A C 1
ATOM 1743 O O . GLN A 1 218 ? -6.481 -6.419 13.496 1.00 96.56 218 GLN A O 1
ATOM 1748 N N . VAL A 1 219 ? -7.202 -8.510 13.848 1.00 97.75 219 VAL A N 1
ATOM 1749 C CA . VAL A 1 219 ? -8.583 -8.219 13.445 1.00 97.75 219 VAL A CA 1
ATOM 1750 C C . VAL A 1 219 ? -9.321 -7.492 14.569 1.00 97.75 219 VAL A C 1
ATOM 1752 O O . VAL A 1 219 ? -9.999 -6.504 14.303 1.00 97.75 219 VAL A O 1
ATOM 1755 N N . ALA A 1 220 ? -9.103 -7.883 15.831 1.00 98.31 220 ALA A N 1
ATOM 1756 C CA . ALA A 1 220 ? -9.645 -7.160 16.986 1.00 98.31 220 ALA A CA 1
ATOM 1757 C C . ALA A 1 220 ? -9.204 -5.684 17.018 1.00 98.31 220 ALA A C 1
ATOM 1759 O O . ALA A 1 220 ? -10.012 -4.817 17.328 1.00 98.31 220 ALA A O 1
ATOM 1760 N N . GLN A 1 221 ? -7.966 -5.372 16.614 1.00 97.75 221 GLN A N 1
ATOM 1761 C CA . GLN A 1 221 ? -7.511 -3.984 16.440 1.00 97.75 221 GLN A CA 1
ATOM 1762 C C . GLN A 1 221 ? -8.360 -3.193 15.434 1.00 97.75 221 GLN A C 1
ATOM 1764 O O . GLN A 1 221 ? -8.624 -2.014 15.646 1.00 97.75 221 GLN A O 1
ATOM 1769 N N . LYS A 1 222 ? -8.780 -3.834 14.338 1.00 97.69 222 LYS A N 1
ATOM 1770 C CA . LYS A 1 222 ? -9.599 -3.203 13.291 1.00 97.69 222 LYS A CA 1
ATOM 1771 C C . LYS A 1 222 ? -11.019 -2.978 13.771 1.00 97.69 222 LYS A C 1
ATOM 1773 O O . LYS A 1 222 ? -11.550 -1.906 13.538 1.00 97.69 222 LYS A O 1
ATOM 1778 N N . LEU A 1 223 ? -11.597 -3.951 14.476 1.00 98.50 223 LEU A N 1
ATOM 1779 C CA . LEU A 1 223 ? -12.896 -3.793 15.132 1.00 98.50 223 LEU A CA 1
ATOM 1780 C C . LEU A 1 223 ? -12.853 -2.666 16.169 1.00 98.50 223 LEU A C 1
ATOM 1782 O O . LEU A 1 223 ? -13.738 -1.822 16.181 1.00 98.50 223 LEU A O 1
ATOM 1786 N N . ALA A 1 224 ? -11.800 -2.599 16.985 1.00 98.25 224 ALA A N 1
ATOM 1787 C CA . ALA A 1 224 ? -11.613 -1.514 17.944 1.00 98.25 224 ALA A CA 1
ATOM 1788 C C . ALA A 1 224 ? -11.588 -0.141 17.259 1.00 98.25 224 ALA A C 1
ATOM 1790 O O . ALA A 1 224 ? -12.372 0.722 17.634 1.00 98.25 224 ALA A O 1
ATOM 1791 N N . ALA A 1 225 ? -10.739 0.044 16.240 1.00 96.50 225 ALA A N 1
ATOM 1792 C CA . ALA A 1 225 ? -10.687 1.289 15.471 1.00 96.50 225 ALA A CA 1
ATOM 1793 C C . ALA A 1 225 ? -12.046 1.623 14.832 1.00 96.50 225 ALA A C 1
ATOM 1795 O O . ALA A 1 225 ? -12.561 2.715 15.024 1.00 96.50 225 ALA A O 1
ATOM 1796 N N . PHE A 1 226 ? -12.676 0.638 14.187 1.00 97.25 226 PHE A N 1
ATOM 1797 C CA . PHE A 1 226 ? -13.987 0.772 13.556 1.00 97.25 226 PHE A CA 1
ATOM 1798 C C . PHE A 1 226 ? -15.061 1.287 14.526 1.00 97.25 226 PHE A C 1
ATOM 1800 O O . PHE A 1 226 ? -15.795 2.212 14.199 1.00 97.25 226 PHE A O 1
ATOM 1807 N N . TYR A 1 227 ? -15.147 0.735 15.740 1.00 97.69 227 TYR A N 1
ATOM 1808 C CA . TYR A 1 227 ? -16.126 1.197 16.727 1.00 97.69 227 TYR A CA 1
ATOM 1809 C C . TYR A 1 227 ? -15.758 2.530 17.385 1.00 97.69 227 TYR A C 1
ATOM 1811 O O . TYR A 1 227 ? -16.664 3.275 17.756 1.00 97.69 227 TYR A O 1
ATOM 1819 N N . ILE A 1 228 ? -14.464 2.850 17.514 1.00 95.38 228 ILE A N 1
ATOM 1820 C CA . ILE A 1 228 ? -14.016 4.180 17.959 1.00 95.38 228 ILE A CA 1
ATOM 1821 C C . ILE A 1 228 ? -14.495 5.242 16.966 1.00 95.38 228 ILE A C 1
ATOM 1823 O O . ILE A 1 228 ? -15.098 6.224 17.393 1.00 95.38 228 ILE A O 1
ATOM 1827 N N . ASP A 1 229 ? -14.305 5.009 15.667 1.00 92.44 229 ASP A N 1
ATOM 1828 C CA . ASP A 1 229 ? -14.703 5.946 14.609 1.00 92.44 229 ASP A CA 1
ATOM 1829 C C . ASP A 1 229 ? -16.232 6.120 14.538 1.00 92.44 229 ASP A C 1
ATOM 1831 O O . ASP A 1 229 ? -16.734 7.200 14.239 1.00 92.44 229 ASP A O 1
ATOM 1835 N N . LEU A 1 230 ? -17.003 5.080 14.878 1.00 93.00 230 LEU A N 1
ATOM 1836 C CA . LEU A 1 230 ? -18.466 5.164 14.994 1.00 93.00 230 LEU A CA 1
ATOM 1837 C C . LEU A 1 230 ? -18.957 5.796 16.312 1.00 93.00 230 LEU A C 1
ATOM 1839 O O . LEU A 1 230 ? -20.164 5.991 16.483 1.00 93.00 230 LEU A O 1
ATOM 1843 N N . GLY A 1 231 ? -18.062 6.076 17.265 1.00 93.19 231 GLY A N 1
ATOM 1844 C CA . GLY A 1 231 ? -18.408 6.559 18.605 1.00 93.19 231 GLY A CA 1
ATOM 1845 C C . GLY A 1 231 ? -19.079 5.512 19.509 1.00 93.19 231 GLY A C 1
ATOM 1846 O O . GLY A 1 231 ? -19.629 5.851 20.561 1.00 93.19 231 GLY A O 1
ATOM 1847 N N . ASP A 1 232 ? -19.044 4.228 19.140 1.00 96.25 232 ASP A N 1
ATOM 1848 C CA . ASP A 1 232 ? -19.581 3.128 19.947 1.00 96.25 232 ASP A CA 1
ATOM 1849 C C . ASP A 1 232 ? -18.544 2.659 20.973 1.00 96.25 232 ASP A C 1
ATOM 1851 O O . ASP A 1 232 ? -17.813 1.680 20.808 1.00 96.25 232 ASP A O 1
ATOM 1855 N N . THR A 1 233 ? -18.483 3.409 22.066 1.00 95.94 233 THR A N 1
ATOM 1856 C CA . THR A 1 233 ? -17.495 3.212 23.134 1.00 95.94 233 THR A CA 1
ATOM 1857 C C . THR A 1 233 ? -17.595 1.855 23.844 1.00 95.94 233 THR A C 1
ATOM 1859 O O . THR A 1 233 ? -16.579 1.354 24.323 1.00 95.94 233 THR A O 1
ATOM 1862 N N . GLU A 1 234 ? -18.778 1.230 23.896 1.00 96.94 234 GLU A N 1
ATOM 1863 C CA . GLU A 1 234 ? -18.978 -0.065 24.568 1.00 96.94 234 GLU A CA 1
ATOM 1864 C C . GLU A 1 234 ? -18.357 -1.206 23.754 1.00 96.94 234 GLU A C 1
ATOM 1866 O O . GLU A 1 234 ? -17.581 -2.019 24.275 1.00 96.94 234 GLU A O 1
ATOM 1871 N N . ASN A 1 235 ? -18.643 -1.237 22.451 1.00 97.81 235 ASN A N 1
ATOM 1872 C CA . ASN A 1 235 ? -18.025 -2.208 21.558 1.00 97.81 235 ASN A CA 1
ATOM 1873 C C . ASN A 1 235 ? -16.530 -1.921 21.376 1.00 97.81 235 ASN A C 1
ATOM 1875 O O . ASN A 1 235 ? -15.722 -2.853 21.404 1.00 97.81 235 ASN A O 1
ATOM 1879 N N . ALA A 1 236 ? -16.135 -0.650 21.270 1.00 98.06 236 ALA A N 1
ATOM 1880 C CA . ALA A 1 236 ? -14.731 -0.265 21.196 1.00 98.06 236 ALA A CA 1
ATOM 1881 C C . ALA A 1 236 ? -13.922 -0.793 22.393 1.00 98.06 236 ALA A C 1
ATOM 1883 O O . ALA A 1 236 ? -12.888 -1.427 22.183 1.00 98.06 236 ALA A O 1
ATOM 1884 N N . ASP A 1 237 ? -14.397 -0.615 23.633 1.00 98.31 237 ASP A N 1
ATOM 1885 C CA . ASP A 1 237 ? -13.718 -1.138 24.831 1.00 98.31 237 ASP A CA 1
ATOM 1886 C C . ASP A 1 237 ? -13.557 -2.662 24.782 1.00 98.31 237 ASP A C 1
ATOM 1888 O O . ASP A 1 237 ? -12.472 -3.194 25.039 1.00 98.31 237 ASP A O 1
ATOM 1892 N N . THR A 1 238 ? -14.609 -3.370 24.361 1.00 98.50 238 THR A N 1
ATOM 1893 C CA . THR A 1 238 ? -14.581 -4.830 24.195 1.00 98.50 238 THR A CA 1
ATOM 1894 C C . THR A 1 238 ? -13.456 -5.260 23.252 1.00 98.50 238 THR A C 1
ATOM 1896 O O . THR A 1 238 ? -12.656 -6.145 23.580 1.00 98.50 238 THR A O 1
ATOM 1899 N N . TRP A 1 239 ? -13.347 -4.616 22.090 1.00 98.56 239 TRP A N 1
ATOM 1900 C CA . TRP A 1 239 ? -12.367 -4.989 21.072 1.00 98.56 239 TRP A CA 1
ATOM 1901 C C . TRP A 1 239 ? -10.949 -4.510 21.388 1.00 98.56 239 TRP A C 1
ATOM 1903 O O . TRP A 1 239 ? -9.995 -5.240 21.108 1.00 98.56 239 TRP A O 1
ATOM 1913 N N . VAL A 1 240 ? -10.791 -3.358 22.050 1.00 98.56 240 VAL A N 1
ATOM 1914 C CA . VAL A 1 240 ? -9.500 -2.904 22.596 1.00 98.56 240 VAL A CA 1
ATOM 1915 C C . VAL A 1 240 ? -8.966 -3.934 23.589 1.00 98.56 240 VAL A C 1
ATOM 1917 O O . VAL A 1 240 ? -7.830 -4.394 23.451 1.00 98.56 240 VAL A O 1
ATOM 1920 N N . ASN A 1 241 ? -9.786 -4.351 24.557 1.00 98.38 241 ASN A N 1
ATOM 1921 C CA . ASN A 1 241 ? -9.383 -5.341 25.554 1.00 98.38 241 ASN A CA 1
ATOM 1922 C C . ASN A 1 241 ? -9.064 -6.696 24.902 1.00 98.38 241 ASN A C 1
ATOM 1924 O O . ASN A 1 241 ? -8.025 -7.286 25.196 1.00 98.38 241 ASN A O 1
ATOM 1928 N N . THR A 1 242 ? -9.874 -7.134 23.935 1.00 98.44 242 THR A N 1
ATOM 1929 C CA . THR A 1 242 ? -9.628 -8.366 23.162 1.00 98.44 242 THR A CA 1
ATOM 1930 C C . THR A 1 242 ? -8.290 -8.320 22.411 1.00 98.44 242 THR A C 1
ATOM 1932 O O . THR A 1 242 ? -7.520 -9.284 22.429 1.00 98.44 242 THR A O 1
ATOM 1935 N N . ALA A 1 243 ? -7.959 -7.192 21.773 1.00 98.06 243 ALA A N 1
ATOM 1936 C CA . ALA A 1 243 ? -6.675 -7.017 21.097 1.00 98.06 243 ALA A CA 1
ATOM 1937 C C . ALA A 1 243 ? -5.495 -7.056 22.088 1.00 98.06 243 ALA A C 1
ATOM 1939 O O . ALA A 1 243 ? -4.469 -7.687 21.809 1.00 98.06 243 ALA A O 1
ATOM 1940 N N . MET A 1 244 ? -5.645 -6.425 23.261 1.00 97.75 244 MET A N 1
ATOM 1941 C CA . MET A 1 244 ? -4.644 -6.432 24.335 1.00 97.75 244 MET A CA 1
ATOM 1942 C C . MET A 1 244 ? -4.424 -7.824 24.937 1.00 97.75 244 MET A C 1
ATOM 1944 O O . MET A 1 244 ? -3.281 -8.179 25.219 1.00 97.75 244 MET A O 1
ATOM 1948 N N . GLU A 1 245 ? -5.476 -8.624 25.110 1.00 97.81 245 GLU A N 1
ATOM 1949 C CA . GLU A 1 245 ? -5.369 -10.012 25.579 1.00 97.81 245 GLU A CA 1
ATOM 1950 C C . GLU A 1 245 ? -4.560 -10.881 24.610 1.00 97.81 245 GLU A C 1
ATOM 1952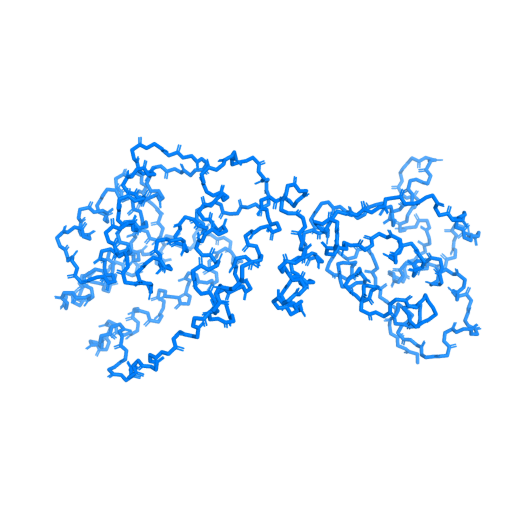 O O . GLU A 1 245 ? -3.754 -11.708 25.040 1.00 97.81 245 GLU A O 1
ATOM 1957 N N . GLY A 1 246 ? -4.727 -10.660 23.303 1.00 96.88 246 GLY A N 1
ATOM 1958 C CA . GLY A 1 246 ? -3.954 -11.360 22.281 1.00 96.88 246 GLY A CA 1
ATOM 1959 C C . GLY A 1 246 ? -2.492 -10.915 22.195 1.00 96.88 246 GLY A C 1
ATOM 1960 O O . GLY A 1 246 ? -1.618 -11.743 21.931 1.00 96.88 246 GLY A O 1
ATOM 1961 N N . ASN A 1 247 ? -2.202 -9.628 22.427 1.00 95.88 247 ASN A N 1
ATOM 1962 C CA . ASN A 1 247 ? -0.834 -9.107 22.450 1.00 95.88 247 ASN A CA 1
ATOM 1963 C C . ASN A 1 247 ? -0.679 -7.842 23.321 1.00 95.88 247 ASN A C 1
ATOM 1965 O O . ASN A 1 247 ? -0.765 -6.708 22.843 1.00 95.88 247 ASN A O 1
ATOM 1969 N N . ALA A 1 248 ? -0.378 -8.028 24.606 1.00 95.00 248 ALA A N 1
ATOM 1970 C CA . ALA A 1 248 ? -0.284 -6.931 25.575 1.00 95.00 248 ALA A CA 1
ATOM 1971 C C . ALA A 1 248 ? 0.933 -6.005 25.376 1.00 95.00 248 ALA A C 1
ATOM 1973 O O . ALA A 1 248 ? 0.950 -4.887 25.898 1.00 95.00 248 ALA A O 1
ATOM 1974 N N . GLU A 1 249 ? 1.957 -6.456 24.647 1.00 93.56 249 GLU A N 1
ATOM 1975 C CA . GLU A 1 249 ? 3.184 -5.690 24.382 1.00 93.56 249 GLU A CA 1
ATOM 1976 C C . GLU A 1 249 ? 3.146 -4.965 23.028 1.00 93.56 249 GLU A C 1
ATOM 1978 O O . GLU A 1 249 ? 4.110 -4.298 22.654 1.00 93.56 249 GLU A O 1
ATOM 1983 N N . ASN A 1 250 ? 2.034 -5.053 22.291 1.00 92.94 250 ASN A N 1
ATOM 1984 C CA . ASN A 1 250 ? 1.885 -4.328 21.038 1.00 92.94 250 ASN A CA 1
ATOM 1985 C C . ASN A 1 250 ? 1.594 -2.834 21.298 1.00 92.94 250 ASN A C 1
ATOM 1987 O O . ASN A 1 250 ? 0.573 -2.524 21.916 1.00 92.94 250 ASN A O 1
ATOM 1991 N N . PRO A 1 251 ? 2.420 -1.893 20.802 1.00 94.75 251 PRO A N 1
ATOM 1992 C CA . PRO A 1 251 ? 2.211 -0.464 21.036 1.00 94.75 251 PRO A CA 1
ATOM 1993 C C . PRO A 1 251 ? 0.904 0.072 20.432 1.00 94.75 251 PRO A C 1
ATOM 1995 O O . PRO A 1 251 ? 0.280 0.946 21.029 1.00 94.75 251 PRO A O 1
ATOM 1998 N N . PHE A 1 252 ? 0.444 -0.472 19.299 1.00 94.50 252 PHE A N 1
ATOM 1999 C CA . PHE A 1 252 ? -0.807 -0.046 18.663 1.00 94.50 252 PHE A CA 1
ATOM 2000 C C . PHE A 1 252 ? -2.032 -0.354 19.535 1.00 94.50 252 PHE A C 1
ATOM 2002 O O . PHE A 1 252 ? -2.970 0.431 19.567 1.00 94.50 252 PHE A O 1
ATOM 2009 N N . ASN A 1 253 ? -2.008 -1.436 20.321 1.00 96.62 253 ASN A N 1
ATOM 2010 C CA . ASN A 1 253 ? -3.101 -1.744 21.252 1.00 96.62 253 ASN A CA 1
ATOM 2011 C C . ASN A 1 253 ? -3.245 -0.683 22.353 1.00 96.62 253 ASN A C 1
ATOM 2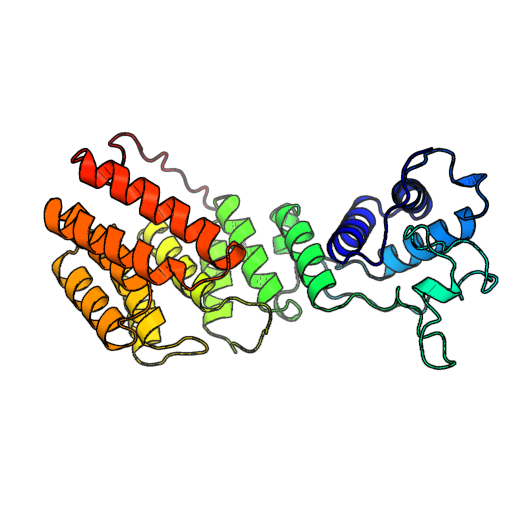013 O O . ASN A 1 253 ? -4.357 -0.312 22.721 1.00 96.62 253 ASN A O 1
ATOM 2017 N N . HIS A 1 254 ? -2.122 -0.167 22.864 1.00 97.56 254 HIS A N 1
ATOM 2018 C CA . HIS A 1 254 ? -2.134 0.920 23.850 1.00 97.56 254 HIS A CA 1
ATOM 2019 C C . HIS A 1 254 ? -2.518 2.256 23.216 1.00 97.56 254 HIS A C 1
ATOM 2021 O O . HIS A 1 254 ? -3.203 3.048 23.853 1.00 97.56 254 HIS A O 1
ATOM 2027 N N . TYR A 1 255 ? -2.151 2.476 21.951 1.00 97.00 255 TYR A N 1
ATOM 2028 C CA . TYR A 1 255 ? -2.630 3.619 21.176 1.00 97.00 255 TYR A CA 1
ATOM 2029 C C . TYR A 1 255 ? -4.157 3.598 21.003 1.00 97.00 255 TYR A C 1
ATOM 2031 O O . TYR A 1 255 ? -4.802 4.582 21.348 1.00 97.00 255 TYR A O 1
ATOM 2039 N N . LEU A 1 256 ? -4.749 2.472 20.583 1.00 97.44 256 LEU A N 1
ATOM 2040 C CA . LEU A 1 256 ? -6.208 2.317 20.464 1.00 97.44 256 LEU A CA 1
ATOM 2041 C C . LEU A 1 256 ? -6.924 2.526 21.805 1.00 97.44 256 LEU A C 1
ATOM 2043 O O . LEU A 1 256 ? -7.957 3.188 21.865 1.00 97.44 256 LEU A O 1
ATOM 2047 N N . LYS A 1 257 ? -6.348 2.018 22.902 1.00 98.25 257 LYS A N 1
ATOM 2048 C CA . LYS A 1 257 ? -6.851 2.294 24.253 1.00 98.25 257 LYS A CA 1
ATOM 2049 C C . LYS A 1 257 ? -6.813 3.787 24.578 1.00 98.25 257 LYS A C 1
ATOM 2051 O O . LYS A 1 257 ? -7.773 4.312 25.133 1.00 98.25 257 LYS A O 1
ATOM 2056 N N . GLY A 1 258 ? -5.715 4.457 24.235 1.00 97.75 258 GLY A N 1
ATOM 2057 C CA . GLY A 1 258 ? -5.587 5.904 24.361 1.00 97.75 258 GLY A CA 1
ATOM 2058 C C . GLY A 1 258 ? -6.674 6.636 23.581 1.00 97.75 258 GLY A C 1
ATOM 2059 O O . GLY A 1 258 ? -7.357 7.462 24.172 1.00 97.75 258 GLY A O 1
ATOM 2060 N N . MET A 1 259 ? -6.904 6.269 22.316 1.00 97.38 259 MET A N 1
ATOM 2061 C CA . MET A 1 259 ? -7.947 6.867 21.472 1.00 97.38 259 MET A CA 1
ATOM 2062 C C . MET A 1 259 ? -9.348 6.705 22.062 1.00 97.38 259 MET A C 1
ATOM 2064 O O . MET A 1 259 ? -10.091 7.679 22.147 1.00 97.38 259 MET A O 1
ATOM 2068 N N . LEU A 1 260 ? -9.696 5.504 22.526 1.00 97.56 260 LEU A N 1
ATOM 2069 C CA . LEU A 1 260 ? -10.977 5.248 23.184 1.00 97.56 260 LEU A CA 1
ATOM 2070 C C . LEU A 1 260 ? -11.163 6.136 24.423 1.00 97.56 260 LEU A C 1
ATOM 2072 O O . LEU A 1 260 ? -12.187 6.801 24.568 1.00 97.56 260 LEU A O 1
ATOM 2076 N N . LEU A 1 261 ? -10.161 6.169 25.307 1.00 97.75 261 LEU A N 1
ATOM 2077 C CA . LEU A 1 261 ? -10.187 6.976 26.531 1.00 97.75 261 LEU A CA 1
ATOM 2078 C C . LEU A 1 261 ? -10.259 8.474 26.224 1.00 97.75 261 LEU A C 1
ATOM 2080 O O . LEU A 1 261 ? -10.925 9.223 26.933 1.00 97.75 261 LEU A O 1
ATOM 2084 N N . HIS A 1 262 ? -9.592 8.901 25.155 1.00 95.56 262 HIS A N 1
ATOM 2085 C CA . HIS A 1 262 ? -9.617 10.266 24.646 1.00 95.56 262 HIS A CA 1
ATOM 2086 C C . HIS A 1 262 ? -11.020 10.641 24.163 1.00 95.56 262 HIS A C 1
ATOM 2088 O O . HIS A 1 262 ? -11.522 11.694 24.546 1.00 95.56 262 HIS A O 1
ATOM 2094 N N . HIS A 1 263 ? -11.681 9.765 23.401 1.00 93.12 263 HIS A N 1
ATOM 2095 C CA . HIS A 1 263 ? -13.042 9.978 22.901 1.00 93.12 263 HIS A CA 1
ATOM 2096 C C . HIS A 1 263 ? -14.070 10.142 24.036 1.00 93.12 263 HIS A C 1
ATOM 2098 O O . HIS A 1 263 ? -14.987 10.949 23.926 1.00 93.12 263 HIS A O 1
ATOM 2104 N N . ILE A 1 264 ? -13.891 9.441 25.163 1.00 94.75 264 ILE A N 1
ATOM 2105 C CA . ILE A 1 264 ? -14.744 9.590 26.360 1.00 94.75 264 ILE A CA 1
ATOM 2106 C C . ILE A 1 264 ? -14.249 10.659 27.349 1.00 94.75 264 ILE A C 1
ATOM 2108 O O . ILE A 1 264 ? -14.695 10.690 28.497 1.00 94.75 264 ILE A O 1
ATOM 2112 N N . GLU A 1 265 ? -13.308 11.511 26.932 1.00 95.56 265 GLU A N 1
ATOM 2113 C CA . GLU A 1 265 ? -12.722 12.596 27.731 1.00 95.56 265 GLU A CA 1
ATOM 2114 C C . GLU A 1 265 ? -12.042 12.138 29.040 1.00 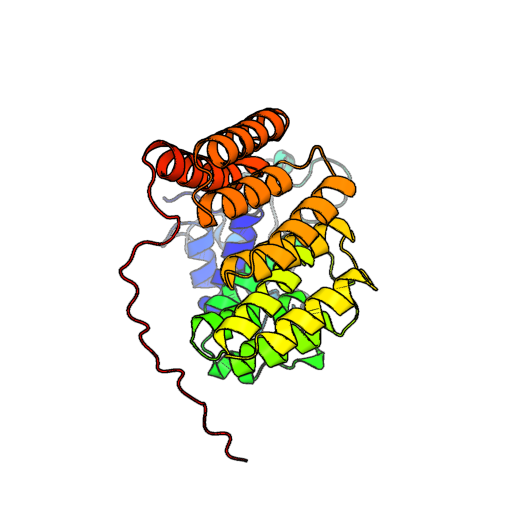95.56 265 GLU A C 1
ATOM 2116 O O . GLU A 1 265 ? -11.866 12.913 29.987 1.00 95.56 265 GLU A O 1
ATOM 2121 N N . SER A 1 266 ? -11.598 10.880 29.108 1.00 96.81 266 SER A N 1
ATOM 2122 C CA . SER A 1 266 ? -10.771 10.358 30.201 1.00 96.81 266 SER A CA 1
ATOM 2123 C C . SER A 1 266 ? -9.302 10.736 29.975 1.00 96.81 266 SER A C 1
ATOM 2125 O O . SER A 1 266 ? -8.434 9.895 29.740 1.00 96.81 266 SER A O 1
ATOM 2127 N N . TRP A 1 267 ? -9.028 12.044 30.006 1.00 97.00 267 TRP A N 1
ATOM 2128 C CA . TRP A 1 267 ? -7.758 12.645 29.579 1.00 97.00 267 TRP A CA 1
ATOM 2129 C C . TRP A 1 267 ? -6.524 12.027 30.244 1.00 97.00 267 TRP A C 1
ATOM 2131 O O . TRP A 1 267 ? -5.570 11.664 29.562 1.00 97.00 267 TRP A O 1
ATOM 2141 N N . ASP A 1 268 ? -6.543 11.881 31.571 1.00 97.94 268 ASP A N 1
ATOM 2142 C CA . ASP A 1 268 ? -5.384 11.389 32.325 1.00 97.94 268 ASP A CA 1
ATOM 2143 C C . ASP A 1 268 ? -5.085 9.912 32.005 1.00 97.94 268 ASP A C 1
ATOM 2145 O O . ASP A 1 268 ? -3.923 9.511 31.904 1.00 97.94 268 ASP A O 1
ATOM 2149 N N . GLU A 1 269 ? -6.127 9.098 31.806 1.00 98.00 269 GLU A N 1
ATOM 2150 C CA . GLU A 1 269 ? -5.974 7.693 31.425 1.00 98.00 269 GLU A CA 1
ATOM 2151 C C . GLU A 1 269 ? -5.541 7.555 29.958 1.00 98.00 269 GLU A C 1
ATOM 2153 O O . GLU A 1 269 ? -4.708 6.700 29.648 1.00 98.00 269 GLU A O 1
ATOM 2158 N N . ALA A 1 270 ? -6.045 8.419 29.069 1.00 97.94 270 ALA A N 1
ATOM 2159 C CA . ALA A 1 270 ? -5.632 8.477 27.669 1.00 97.94 270 ALA A CA 1
ATOM 2160 C C . ALA A 1 270 ? -4.137 8.809 27.540 1.00 97.94 270 ALA A C 1
ATOM 2162 O O . ALA A 1 270 ? -3.398 8.081 26.877 1.00 97.94 270 ALA A O 1
ATOM 2163 N N . ILE A 1 271 ? -3.666 9.844 28.247 1.00 98.31 271 ILE A N 1
ATOM 2164 C CA . ILE A 1 271 ? -2.244 10.227 28.315 1.00 98.31 271 ILE A CA 1
ATOM 2165 C C . ILE A 1 271 ? -1.391 9.051 28.807 1.00 98.31 271 ILE A C 1
ATOM 2167 O O . ILE A 1 271 ? -0.361 8.732 28.209 1.00 98.31 271 ILE A O 1
ATOM 2171 N N . ALA A 1 272 ? -1.830 8.359 29.865 1.00 98.31 272 ALA A N 1
ATOM 2172 C CA . ALA A 1 272 ? -1.117 7.194 30.385 1.00 98.31 272 ALA A CA 1
ATOM 2173 C C . ALA A 1 272 ? -1.022 6.053 29.354 1.00 98.31 272 ALA A C 1
ATOM 2175 O O . ALA A 1 272 ? 0.025 5.412 29.237 1.00 98.31 272 ALA A O 1
ATOM 2176 N N . ALA A 1 273 ? -2.089 5.807 28.589 1.00 97.94 273 ALA A N 1
ATOM 2177 C CA . ALA A 1 273 ? -2.100 4.803 27.529 1.00 97.94 273 ALA A CA 1
ATOM 2178 C C . ALA A 1 273 ? -1.183 5.185 26.352 1.00 97.94 273 ALA A C 1
ATOM 2180 O O . ALA A 1 273 ? -0.410 4.347 25.884 1.00 97.94 273 ALA A O 1
ATOM 2181 N N . TYR A 1 274 ? -1.183 6.451 25.921 1.00 97.69 274 TYR A N 1
ATOM 2182 C CA . TYR A 1 274 ? -0.283 6.925 24.865 1.00 97.69 274 TYR A CA 1
ATOM 2183 C C . TYR A 1 274 ? 1.192 6.835 25.266 1.00 97.69 274 TYR A C 1
ATOM 2185 O O . TYR A 1 274 ? 1.991 6.289 24.507 1.00 97.69 274 TYR A O 1
ATOM 2193 N N . HIS A 1 275 ? 1.561 7.252 26.481 1.00 97.75 275 HIS A N 1
ATOM 2194 C CA . HIS A 1 275 ? 2.929 7.055 26.973 1.00 97.75 275 HIS A CA 1
ATOM 2195 C C . HIS A 1 275 ? 3.316 5.579 27.023 1.00 97.75 275 HIS A C 1
ATOM 2197 O O . HIS A 1 275 ? 4.447 5.215 26.696 1.00 97.75 275 HIS A O 1
ATOM 2203 N N . ARG A 1 276 ? 2.375 4.696 27.377 1.00 96.94 276 ARG A N 1
ATOM 2204 C CA . ARG A 1 276 ? 2.643 3.260 27.346 1.00 96.94 276 ARG A CA 1
ATOM 2205 C C . ARG A 1 276 ? 2.921 2.754 25.927 1.00 96.94 276 ARG A C 1
ATOM 2207 O O . ARG A 1 276 ? 3.793 1.898 25.755 1.00 96.94 276 ARG A O 1
ATOM 2214 N N . ALA A 1 277 ? 2.231 3.286 24.918 1.00 95.94 277 ALA A N 1
ATOM 2215 C CA . ALA A 1 277 ? 2.544 3.014 23.519 1.00 95.94 277 ALA A CA 1
ATOM 2216 C C . ALA A 1 277 ? 3.964 3.498 23.158 1.00 95.94 277 ALA A C 1
ATOM 2218 O O . ALA A 1 277 ? 4.730 2.725 22.582 1.00 95.94 277 ALA A O 1
ATOM 2219 N N . GLU A 1 278 ? 4.355 4.717 23.553 1.00 94.38 278 GLU A N 1
ATOM 2220 C CA . GLU A 1 278 ? 5.709 5.262 23.328 1.00 94.38 278 GLU A CA 1
ATOM 2221 C C . GLU A 1 278 ? 6.813 4.390 23.944 1.00 94.38 278 GLU A C 1
ATOM 2223 O O . GLU A 1 278 ? 7.809 4.078 23.286 1.00 94.38 278 GLU A O 1
ATOM 2228 N N . GLU A 1 279 ? 6.625 3.945 25.189 1.00 94.25 279 GLU A N 1
ATOM 2229 C CA . GLU A 1 279 ? 7.567 3.058 25.879 1.00 94.25 279 GLU A CA 1
ATOM 2230 C C . GLU A 1 279 ? 7.792 1.747 25.118 1.00 94.25 279 GLU A C 1
ATOM 2232 O O . GLU A 1 279 ? 8.929 1.294 24.970 1.00 94.25 279 GLU A O 1
ATOM 2237 N N . LEU A 1 280 ? 6.712 1.131 24.630 1.00 92.88 280 LEU A N 1
ATOM 2238 C CA . LEU A 1 280 ? 6.775 -0.127 23.887 1.00 92.88 280 LEU A CA 1
ATOM 2239 C C . LEU A 1 280 ? 7.423 0.057 22.508 1.00 92.88 280 LEU A C 1
ATOM 2241 O O . LEU A 1 280 ? 8.186 -0.805 22.065 1.00 92.88 280 LEU A O 1
ATOM 2245 N N . MET A 1 281 ? 7.199 1.201 21.853 1.00 90.81 281 MET A N 1
ATOM 2246 C CA . MET A 1 281 ? 7.832 1.533 20.571 1.00 90.81 281 MET A CA 1
ATOM 2247 C C . MET A 1 281 ? 9.350 1.715 20.667 1.00 90.81 281 MET A C 1
ATOM 2249 O O . MET A 1 281 ? 10.046 1.548 19.662 1.00 90.81 281 MET A O 1
ATOM 2253 N N . ALA A 1 282 ? 9.904 2.006 21.850 1.00 85.31 282 ALA A N 1
ATOM 2254 C CA . ALA A 1 282 ? 11.348 2.168 22.029 1.00 85.31 282 ALA A CA 1
ATOM 2255 C C . ALA A 1 282 ? 12.158 0.918 21.618 1.00 85.31 282 ALA A C 1
ATOM 2257 O O . ALA A 1 282 ? 13.333 1.041 21.266 1.00 85.31 282 ALA A O 1
ATOM 2258 N N . GLY A 1 283 ? 11.535 -0.268 21.624 1.00 79.00 283 GLY A N 1
ATOM 2259 C CA . GLY A 1 283 ? 12.139 -1.530 21.184 1.00 79.00 283 GLY A CA 1
ATOM 2260 C C . GLY A 1 283 ? 12.145 -1.774 19.667 1.00 79.00 283 GLY A C 1
ATOM 2261 O O . GLY A 1 283 ? 12.769 -2.739 19.226 1.00 79.00 283 GLY A O 1
ATOM 2262 N N . PHE A 1 284 ? 11.479 -0.933 18.870 1.00 80.56 284 PHE A N 1
ATOM 2263 C CA . PHE A 1 284 ? 11.298 -1.118 17.423 1.00 80.56 284 PHE A CA 1
ATOM 2264 C C . PHE A 1 284 ? 12.331 -0.337 16.596 1.00 80.56 284 PHE A C 1
ATOM 2266 O O . PHE A 1 284 ? 12.880 0.681 17.046 1.00 80.56 284 PHE A O 1
ATOM 2273 N N . ARG A 1 285 ? 12.593 -0.800 15.361 1.00 78.44 285 ARG A N 1
ATOM 2274 C CA . ARG A 1 285 ? 13.500 -0.109 14.430 1.00 78.44 285 ARG A CA 1
ATOM 2275 C C . ARG A 1 285 ? 12.909 1.246 14.026 1.00 78.44 285 ARG A C 1
ATOM 2277 O O . ARG A 1 285 ? 11.693 1.416 13.986 1.00 78.44 285 ARG A O 1
ATOM 2284 N N . ASP A 1 286 ? 13.766 2.223 13.731 1.00 77.69 286 ASP A N 1
ATOM 2285 C CA . ASP A 1 286 ? 13.326 3.599 13.453 1.00 77.69 286 ASP A CA 1
ATOM 2286 C C . ASP A 1 286 ? 12.390 3.704 12.235 1.00 77.69 286 ASP A C 1
ATOM 2288 O O . ASP A 1 286 ? 11.457 4.503 12.252 1.00 77.69 286 ASP A O 1
ATOM 2292 N N . ASP A 1 287 ? 12.591 2.865 11.214 1.00 68.88 287 ASP A N 1
ATOM 2293 C CA . ASP A 1 287 ? 11.721 2.756 10.037 1.00 68.88 287 ASP A CA 1
ATOM 2294 C C . ASP A 1 287 ? 10.337 2.177 10.371 1.00 68.88 287 ASP A C 1
ATOM 2296 O O . ASP A 1 287 ? 9.341 2.603 9.794 1.00 68.88 287 ASP A O 1
ATOM 2300 N N . GLU A 1 288 ? 10.263 1.251 11.328 1.00 67.25 288 GLU A N 1
ATOM 2301 C CA . GLU A 1 288 ? 9.019 0.582 11.737 1.00 67.25 288 GLU A CA 1
ATOM 2302 C C . GLU A 1 288 ? 8.135 1.472 12.614 1.00 67.25 288 GLU A C 1
ATOM 2304 O O . GLU A 1 288 ? 6.911 1.383 12.548 1.00 67.25 288 GLU A O 1
ATOM 2309 N N . LYS A 1 289 ? 8.739 2.348 13.425 1.00 79.56 289 LYS A N 1
ATOM 2310 C CA . LYS A 1 289 ? 7.996 3.209 14.356 1.00 79.56 289 LYS A CA 1
ATOM 2311 C C . LYS A 1 289 ? 7.711 4.615 13.836 1.00 79.56 289 LYS A C 1
ATOM 2313 O O . LYS A 1 289 ? 6.969 5.328 14.492 1.00 79.56 289 LYS A O 1
ATOM 2318 N N . MET A 1 290 ? 8.270 5.051 12.701 1.00 78.12 290 MET A N 1
ATOM 2319 C CA . MET A 1 290 ? 8.148 6.451 12.255 1.00 78.12 290 MET A CA 1
ATOM 2320 C C . MET A 1 290 ? 6.689 6.916 12.115 1.00 78.12 290 MET A C 1
ATOM 2322 O O . MET A 1 290 ? 6.338 7.965 12.648 1.00 78.12 290 MET A O 1
ATOM 2326 N N . TYR A 1 291 ? 5.841 6.125 11.449 1.00 76.50 291 TYR A N 1
ATOM 2327 C CA . TYR A 1 291 ? 4.421 6.452 11.264 1.00 76.50 291 TYR A CA 1
ATOM 2328 C C . TYR A 1 291 ? 3.642 6.399 12.586 1.00 76.50 291 TYR A C 1
ATOM 2330 O O . TYR A 1 291 ? 2.918 7.326 12.931 1.00 76.50 291 TYR A O 1
ATOM 2338 N N . MET A 1 292 ? 3.864 5.345 13.371 1.00 85.38 292 MET A N 1
ATOM 2339 C CA . MET A 1 292 ? 3.233 5.171 14.680 1.00 85.38 292 MET A CA 1
ATOM 2340 C C . MET A 1 292 ? 3.612 6.269 15.679 1.00 85.38 292 MET A C 1
ATOM 2342 O O . MET A 1 292 ? 2.752 6.759 16.403 1.00 85.38 292 MET A O 1
ATOM 2346 N N . ASN A 1 293 ? 4.875 6.696 15.690 1.00 88.06 293 ASN A N 1
ATOM 2347 C CA . ASN A 1 293 ? 5.338 7.803 16.519 1.00 88.06 293 ASN A CA 1
ATOM 2348 C C . ASN A 1 293 ? 4.583 9.085 16.190 1.00 88.06 293 ASN A C 1
ATOM 2350 O O . ASN A 1 293 ? 4.170 9.780 17.107 1.00 88.06 293 ASN A O 1
ATOM 2354 N N . GLN A 1 294 ? 4.387 9.389 14.904 1.00 89.38 294 GLN A N 1
ATOM 2355 C CA . GLN A 1 294 ? 3.649 10.585 14.513 1.00 89.38 294 GLN A CA 1
ATOM 2356 C C . GLN A 1 294 ? 2.221 10.558 15.082 1.00 89.38 294 GLN A C 1
ATOM 2358 O O . GLN A 1 294 ? 1.841 11.490 15.785 1.00 89.38 294 GLN A O 1
ATOM 2363 N N . LEU A 1 295 ? 1.482 9.463 14.864 1.00 90.94 295 LEU A N 1
ATOM 2364 C CA . LEU A 1 295 ? 0.110 9.307 15.363 1.00 90.94 295 LEU A CA 1
ATOM 2365 C C . LEU A 1 295 ? 0.019 9.428 16.891 1.00 90.94 295 LEU A C 1
ATOM 2367 O O . LEU A 1 295 ? -0.835 10.146 17.416 1.00 90.94 295 LEU A O 1
ATOM 2371 N N . VAL A 1 296 ? 0.907 8.736 17.612 1.00 94.25 296 VAL A N 1
ATOM 2372 C CA . VAL A 1 296 ? 0.922 8.734 19.082 1.00 94.25 296 VAL A CA 1
ATOM 2373 C C . VAL A 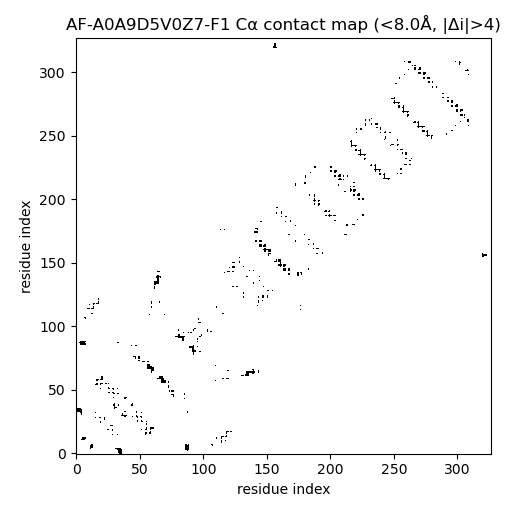1 296 ? 1.291 10.113 19.622 1.00 94.25 296 VAL A C 1
ATOM 2375 O O . VAL A 1 296 ? 0.601 10.612 20.505 1.00 94.25 296 VAL A O 1
ATOM 2378 N N . THR A 1 297 ? 2.328 10.760 19.082 1.00 93.38 297 THR A N 1
ATOM 2379 C CA . THR A 1 297 ? 2.768 12.087 19.534 1.00 93.38 297 THR A CA 1
ATOM 2380 C C . THR A 1 297 ? 1.704 13.157 19.282 1.00 93.38 297 THR A C 1
ATOM 2382 O O . THR A 1 297 ? 1.461 13.990 20.158 1.00 93.38 297 THR A O 1
ATOM 2385 N N . GLU A 1 298 ? 1.045 13.143 18.120 1.00 93.94 298 GLU A N 1
ATOM 2386 C CA . GLU A 1 298 ? -0.047 14.075 17.809 1.00 93.94 298 GLU A CA 1
ATOM 2387 C C . GLU A 1 298 ? -1.233 13.879 18.766 1.00 93.94 298 GLU A C 1
ATOM 2389 O O . GLU A 1 298 ? -1.707 14.845 19.373 1.00 93.94 298 GLU A O 1
ATOM 2394 N N . SER A 1 299 ? -1.657 12.630 18.977 1.00 94.94 299 SER A N 1
ATOM 2395 C CA . SER A 1 299 ? -2.788 12.296 19.857 1.00 94.94 299 SER A CA 1
ATOM 2396 C C . SER A 1 299 ? -2.495 12.619 21.325 1.00 94.94 299 SER A C 1
ATOM 2398 O O . SER A 1 299 ? -3.328 13.211 22.012 1.00 94.94 299 SER A O 1
ATOM 2400 N N . LEU A 1 300 ? -1.280 12.313 21.791 1.00 96.31 300 LEU A N 1
ATOM 2401 C CA . LEU A 1 300 ? -0.801 12.657 23.128 1.00 96.31 300 LEU A CA 1
ATOM 2402 C C . LEU A 1 300 ? -0.804 14.173 23.343 1.00 96.31 300 LEU A C 1
ATOM 2404 O O . LEU A 1 300 ? -1.346 14.646 24.338 1.00 96.31 300 LEU A O 1
ATOM 2408 N N . THR A 1 301 ? -0.273 14.938 22.386 1.00 96.38 301 THR A N 1
ATOM 2409 C CA . THR A 1 301 ? -0.252 16.407 22.462 1.00 96.38 301 THR A CA 1
ATOM 2410 C C . THR A 1 301 ? -1.671 16.972 22.562 1.00 96.38 301 THR A C 1
ATOM 2412 O O . THR A 1 301 ? -1.926 17.881 23.355 1.00 96.38 301 THR A O 1
ATOM 2415 N N . ARG A 1 302 ? -2.624 16.438 21.785 1.00 95.75 302 ARG A N 1
ATOM 2416 C CA . ARG A 1 302 ? -4.039 16.832 21.880 1.00 95.75 302 ARG A CA 1
ATOM 2417 C C . ARG A 1 302 ? -4.622 16.489 23.254 1.00 95.75 302 ARG A C 1
ATOM 2419 O O . ARG A 1 302 ? -5.245 17.351 23.871 1.00 95.75 302 ARG A O 1
ATOM 2426 N N . ALA A 1 303 ? -4.367 15.287 23.773 1.00 96.19 303 ALA A N 1
ATOM 2427 C CA . ALA A 1 303 ? -4.856 14.855 25.084 1.00 96.19 303 ALA A CA 1
ATOM 2428 C C . ALA A 1 303 ? -4.299 15.705 26.242 1.00 96.19 303 ALA A C 1
ATOM 2430 O O . ALA A 1 303 ? -5.058 16.116 27.120 1.00 96.19 303 ALA A O 1
ATOM 2431 N N . GLU A 1 304 ? -3.006 16.050 26.219 1.00 96.50 304 GLU A N 1
ATOM 2432 C CA . GLU A 1 304 ? -2.371 16.954 27.194 1.00 96.50 304 GLU A CA 1
ATOM 2433 C C . GLU A 1 304 ? -3.020 18.345 27.204 1.00 96.50 304 GLU A C 1
ATOM 2435 O O . GLU A 1 304 ? -3.191 18.960 28.260 1.00 96.50 304 GLU A O 1
ATOM 2440 N N . ASN A 1 305 ? -3.432 18.823 26.028 1.00 96.19 305 ASN A N 1
ATOM 2441 C CA . ASN A 1 305 ? -4.143 20.087 25.864 1.00 96.19 305 ASN A CA 1
ATOM 2442 C C . ASN A 1 305 ? -5.665 19.965 26.055 1.00 96.19 305 ASN A C 1
ATOM 2444 O O . ASN A 1 305 ? -6.360 20.978 25.956 1.00 96.19 305 ASN A O 1
ATOM 2448 N N . ARG A 1 306 ? -6.183 18.762 26.349 1.00 95.38 306 ARG A N 1
ATOM 2449 C CA . ARG A 1 306 ? -7.620 18.448 26.457 1.00 95.38 306 ARG A CA 1
ATOM 2450 C C . ARG A 1 306 ? -8.415 18.846 25.212 1.00 95.38 306 ARG A C 1
ATOM 2452 O O . ARG A 1 306 ? -9.498 19.418 25.307 1.00 95.38 306 ARG A O 1
ATOM 2459 N N . GLN A 1 307 ? -7.831 18.594 24.047 1.00 94.12 307 GLN A N 1
ATOM 2460 C CA . GLN A 1 307 ? -8.441 18.825 22.742 1.00 94.12 307 GLN A CA 1
ATOM 2461 C C . GLN A 1 307 ? -9.003 17.513 22.192 1.00 94.12 307 GLN A C 1
ATOM 2463 O O . GLN A 1 307 ? -8.345 16.487 22.366 1.00 94.12 307 GLN A O 1
ATOM 2468 N N . PRO A 1 308 ? -10.163 17.517 21.513 1.00 89.56 308 PRO A N 1
ATOM 2469 C CA . PRO A 1 308 ? -10.678 16.332 20.828 1.00 89.56 308 PRO A CA 1
ATOM 2470 C C . PRO A 1 308 ? -9.737 15.862 19.701 1.00 89.56 308 PRO A C 1
ATOM 2472 O O . PRO A 1 308 ? -8.845 16.596 19.257 1.00 89.56 308 PRO A O 1
ATOM 2475 N N . LEU A 1 309 ? -9.907 14.602 19.281 1.00 83.25 309 LEU A N 1
ATOM 2476 C CA . LEU A 1 309 ? -9.116 13.994 18.202 1.00 83.25 309 LEU A CA 1
ATOM 2477 C C . LEU A 1 309 ? -9.472 14.571 16.824 1.00 83.25 309 LEU A C 1
ATOM 2479 O O . LEU A 1 309 ? -8.567 14.801 16.027 1.00 83.25 309 LEU A O 1
ATOM 2483 N N . GLU A 1 310 ? -10.751 14.852 16.580 1.00 74.19 310 GLU A N 1
ATOM 2484 C CA . GLU A 1 310 ? -11.243 15.491 15.357 1.00 74.19 310 GLU A CA 1
ATOM 2485 C C . GLU A 1 310 ? -11.250 17.019 15.507 1.00 74.19 310 GLU A C 1
ATOM 2487 O O . GLU A 1 310 ? -11.550 17.551 16.581 1.00 74.19 310 GLU A O 1
ATOM 2492 N N . ASP A 1 311 ? -10.908 17.731 14.432 1.00 55.91 311 ASP A N 1
ATOM 2493 C CA . ASP A 1 311 ? -11.112 19.176 14.342 1.00 55.91 311 ASP A CA 1
ATOM 2494 C C . ASP A 1 311 ? -12.576 19.421 13.916 1.00 55.91 311 ASP A C 1
ATOM 2496 O O . ASP A 1 311 ? -13.057 18.771 12.996 1.00 55.91 311 ASP A O 1
ATOM 2500 N N . GLU A 1 312 ? -13.300 20.344 14.563 1.00 43.19 312 GLU A N 1
ATOM 2501 C CA . GLU A 1 312 ? -14.750 20.593 14.354 1.00 43.19 312 GLU A CA 1
ATOM 2502 C C . GLU A 1 312 ? -15.150 21.065 12.924 1.00 43.19 312 GLU A C 1
ATOM 2504 O O . GLU A 1 312 ? -16.314 21.386 12.691 1.00 43.19 312 GLU A O 1
ATOM 2509 N N . ASP A 1 313 ? -14.227 21.092 11.956 1.00 37.06 313 ASP A N 1
ATOM 2510 C CA . ASP A 1 313 ? -14.380 21.722 10.638 1.00 37.06 313 ASP A CA 1
ATOM 2511 C C . ASP A 1 313 ? -14.118 20.749 9.461 1.00 37.06 313 ASP A C 1
ATOM 2513 O O . ASP A 1 313 ? -13.239 20.986 8.633 1.00 37.06 313 ASP A O 1
ATOM 2517 N N . GLU A 1 314 ? -14.908 19.683 9.313 1.00 38.31 314 GLU A N 1
ATOM 2518 C CA . GLU A 1 314 ? -15.065 18.996 8.017 1.00 38.31 314 GLU A CA 1
ATOM 2519 C C . GLU A 1 314 ? -16.549 18.952 7.618 1.00 38.31 314 GLU A C 1
ATOM 2521 O O . GLU A 1 314 ? -17.263 17.968 7.802 1.00 38.31 314 GLU A O 1
ATOM 2526 N N . GLU A 1 315 ? -17.043 20.061 7.049 1.00 36.22 315 GLU A N 1
ATOM 2527 C CA . GLU A 1 315 ? -18.267 20.038 6.241 1.00 36.22 315 GLU A CA 1
ATOM 2528 C C . GLU A 1 315 ? -18.053 19.075 5.062 1.00 36.22 315 GLU A C 1
ATOM 2530 O O . GLU A 1 315 ? -17.319 19.362 4.113 1.00 36.22 315 GLU A O 1
ATOM 2535 N N . SER A 1 316 ? -18.717 17.922 5.135 1.00 34.81 316 SER A N 1
ATOM 2536 C CA . SER A 1 316 ? -18.758 16.887 4.106 1.00 34.81 316 SER A CA 1
ATOM 2537 C C . SER A 1 316 ? -19.133 17.474 2.740 1.00 34.81 316 SER A C 1
ATOM 2539 O O . SER A 1 316 ? -20.280 17.879 2.515 1.00 34.81 316 SER A O 1
ATOM 2541 N N . VAL A 1 317 ? -18.192 17.484 1.795 1.00 35.31 317 VAL A N 1
ATOM 2542 C CA . VAL A 1 317 ? -18.500 17.704 0.376 1.00 35.31 317 VAL A CA 1
ATOM 2543 C C . VAL A 1 317 ? -19.026 16.384 -0.180 1.00 35.31 317 VAL A C 1
ATOM 2545 O O . VAL A 1 317 ? -18.291 15.590 -0.758 1.00 35.31 317 VAL A O 1
ATOM 2548 N N . ASP A 1 318 ? -20.312 16.140 0.059 1.00 40.47 318 ASP A N 1
ATOM 2549 C CA . ASP A 1 318 ? -21.034 14.991 -0.474 1.00 40.47 318 ASP A CA 1
ATOM 2550 C C . ASP A 1 318 ? -21.267 15.170 -1.983 1.00 40.47 318 ASP A C 1
ATOM 2552 O O . ASP A 1 318 ? -21.752 16.206 -2.457 1.00 40.47 318 ASP A O 1
ATOM 2556 N N . GLY A 1 319 ? -20.874 14.163 -2.755 1.00 39.25 319 GLY A N 1
ATOM 2557 C CA . GLY A 1 319 ? -20.950 14.190 -4.207 1.00 39.25 319 GLY A CA 1
ATOM 2558 C C . GLY A 1 319 ? -20.145 13.077 -4.856 1.00 39.25 319 GLY A C 1
ATOM 2559 O O . GLY A 1 319 ? -19.259 13.361 -5.657 1.00 39.25 319 GLY A O 1
ATOM 2560 N N . THR A 1 320 ? -20.450 11.816 -4.545 1.00 41.19 320 THR A N 1
ATOM 2561 C CA . THR A 1 320 ? -19.937 10.673 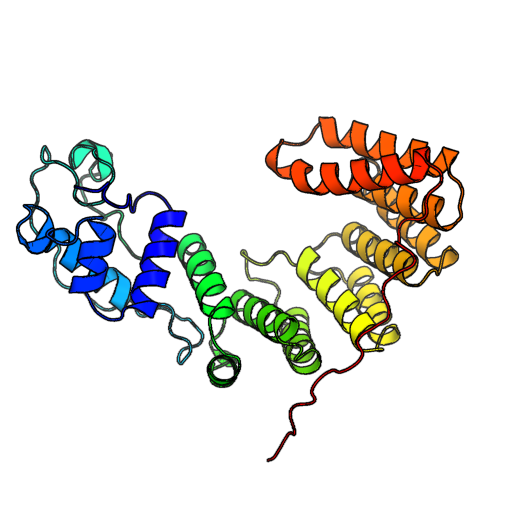-5.313 1.00 41.19 320 THR A CA 1
ATOM 2562 C C . THR A 1 320 ? -20.510 10.738 -6.739 1.00 41.19 320 THR A C 1
ATOM 2564 O O . THR A 1 320 ? -21.732 10.645 -6.908 1.00 41.19 320 THR A O 1
ATOM 2567 N N . PRO A 1 321 ? -19.703 10.898 -7.803 1.00 37.00 321 PRO A N 1
ATOM 2568 C CA . PRO A 1 321 ? -20.223 10.777 -9.155 1.00 37.00 321 PRO A CA 1
ATOM 2569 C C . PRO A 1 321 ? -20.497 9.297 -9.443 1.00 37.00 321 PRO A C 1
ATOM 2571 O O . PRO A 1 321 ? -19.583 8.503 -9.654 1.00 37.00 321 PRO A O 1
ATOM 2574 N N . ALA A 1 322 ? -21.774 8.915 -9.470 1.00 45.12 322 ALA A N 1
ATOM 2575 C CA . ALA A 1 322 ? -22.182 7.620 -9.997 1.00 45.12 322 ALA A CA 1
ATOM 2576 C C . ALA A 1 322 ? -21.789 7.528 -11.483 1.00 45.12 322 ALA A C 1
ATOM 2578 O O . ALA A 1 322 ? -22.171 8.381 -12.289 1.00 45.12 322 ALA A O 1
ATOM 2579 N N . ARG A 1 323 ? -21.038 6.489 -11.865 1.00 55.44 323 ARG A N 1
ATOM 2580 C CA . ARG A 1 323 ? -20.891 6.117 -13.274 1.00 55.44 323 ARG A CA 1
ATOM 2581 C C . ARG A 1 323 ? -22.181 5.427 -13.711 1.00 55.44 323 ARG A C 1
ATOM 2583 O O . ARG A 1 323 ? -22.507 4.346 -13.227 1.00 55.44 323 ARG A O 1
ATOM 2590 N N . ASP A 1 324 ? -22.919 6.077 -14.612 1.00 42.38 324 ASP A N 1
ATOM 2591 C CA . ASP A 1 324 ? -24.083 5.489 -15.275 1.00 42.38 324 ASP A CA 1
ATOM 2592 C C . ASP A 1 324 ? -23.656 4.194 -15.974 1.00 42.38 324 ASP A C 1
ATOM 2594 O O . ASP A 1 324 ? -22.976 4.198 -17.003 1.00 42.38 324 ASP A O 1
ATOM 2598 N N . SER A 1 325 ? -24.076 3.068 -15.410 1.00 42.72 325 SER A N 1
ATOM 2599 C CA . SER A 1 325 ? -23.997 1.770 -16.061 1.00 42.72 325 SER A CA 1
ATOM 2600 C C . SER A 1 325 ? -24.995 1.780 -17.220 1.00 42.72 325 SER A C 1
ATOM 2602 O O . SER A 1 325 ? -26.209 1.739 -17.028 1.00 42.72 325 SER A O 1
ATOM 2604 N N . THR A 1 326 ? -24.494 1.861 -18.450 1.00 34.03 326 THR A N 1
ATOM 2605 C CA . THR A 1 326 ? -25.288 1.595 -19.660 1.00 34.03 326 THR A CA 1
ATOM 2606 C C . THR A 1 326 ? -24.624 0.483 -20.480 1.00 34.03 326 THR A C 1
ATOM 2608 O O . THR A 1 326 ? -23.411 0.313 -20.379 1.00 34.03 326 THR A O 1
ATOM 2611 N N . PRO A 1 327 ? -25.418 -0.332 -21.200 1.00 42.72 327 PRO A N 1
ATOM 2612 C CA . PRO A 1 327 ? -25.430 -1.791 -21.046 1.00 42.72 327 PRO A CA 1
ATOM 2613 C C . PRO A 1 327 ? -24.432 -2.552 -21.916 1.00 42.72 327 PRO A C 1
ATOM 2615 O O . PRO A 1 327 ? -24.096 -2.049 -23.014 1.00 42.72 327 PRO A O 1
#

pLDDT: mean 88.11, std 14.87, range [34.03, 98.56]